Protein AF-A0A9D8SJQ8-F1 (afdb_monomer_lite)

Radius of gyration: 23.7 Å; chains: 1; bounding box: 52×49×76 Å

Foldseek 3Di:
DVVVVVVVVVVVVVVVVVVVLVVVLVVLLVVLLVLLVVLVVDPADDPVSLVSNLVSLCCCCPVVPDALLDPSNLVSCLVPVVSRDPVVVVRVSNVVNSQNNVVVVVVCCVVVPVVPVVLVVLVPDPLLVVLLVQQAQAEEEEEFDDCPCQVVLCSSSNHHYRYDHDDPPDDLVVCVVVLPDPRYAAYEYQPVGYDPVNQVVVQVSCVVSVHHYFYAPDSPNSSVSVSVVVVVVVVVD

Sequence (237 aa):
QYSEIKECEKRINGIIDSWYRKNKVQEIRSDLRKNVQRLRSQSKTDSKLFVEIADAVQSLVNYFGMQPEDDFFCELFEPVLDLIPDDADFYENFYRIRKEIKYREVEKEFESGKLDESEFRYSQDRNIQTVRRLFSGKKLVVIGGIPRQKTIFEKVFDCEILWKETSHSTSLNEFNAALKNPDVCAFLVLIQLSSHMHSQELNIRANEAGKPLFRVHTTNPQAVANEIVKQYAESRV

Structure (mmCIF, N/CA/C/O backbone):
data_AF-A0A9D8SJQ8-F1
#
_entry.id   AF-A0A9D8SJQ8-F1
#
loop_
_atom_site.group_PDB
_atom_site.id
_atom_site.type_symbol
_atom_site.label_atom_id
_atom_site.label_alt_id
_atom_site.label_comp_id
_atom_site.label_asym_id
_atom_site.label_entity_id
_atom_site.label_seq_id
_atom_site.pdbx_PDB_ins_code
_atom_site.Cartn_x
_atom_site.Cartn_y
_atom_site.Cartn_z
_atom_site.occupancy
_atom_site.B_iso_or_equiv
_atom_site.auth_seq_id
_atom_site.auth_comp_id
_atom_site.auth_asym_id
_atom_site.auth_atom_id
_atom_site.pdbx_PDB_model_num
ATOM 1 N N . GLN A 1 1 ? 14.572 28.647 -47.228 1.00 64.88 1 GLN A N 1
ATOM 2 C CA . GLN A 1 1 ? 15.919 28.037 -47.176 1.00 64.88 1 GLN A CA 1
ATOM 3 C C . GLN A 1 1 ? 16.491 27.936 -45.755 1.00 64.88 1 GLN A C 1
ATOM 5 O O . GLN A 1 1 ? 16.454 26.843 -45.216 1.00 64.88 1 GLN A O 1
ATOM 10 N N . TYR A 1 2 ? 16.952 29.001 -45.076 1.00 70.25 2 TYR A N 1
ATOM 11 C CA . TYR A 1 2 ? 17.568 28.853 -43.730 1.00 70.25 2 TYR A CA 1
ATOM 12 C C . TYR A 1 2 ? 16.599 28.354 -42.629 1.00 70.25 2 TYR A C 1
ATOM 14 O O . TYR A 1 2 ? 16.999 27.618 -41.731 1.00 70.25 2 TYR A O 1
ATOM 22 N N . SER A 1 3 ? 15.308 28.701 -42.721 1.00 77.75 3 SER A N 1
ATOM 23 C CA . SER A 1 3 ? 14.266 28.206 -41.801 1.00 77.75 3 SER A CA 1
ATOM 24 C C . SER A 1 3 ? 13.965 26.712 -41.980 1.00 77.75 3 SER A C 1
ATOM 26 O O . SER A 1 3 ? 13.766 26.004 -41.000 1.00 77.75 3 SER A O 1
ATOM 28 N N . GLU A 1 4 ? 13.972 26.222 -43.221 1.00 83.38 4 GLU A N 1
ATOM 29 C CA . GLU A 1 4 ? 13.662 24.820 -43.548 1.00 83.38 4 GLU A CA 1
ATOM 30 C C . GLU A 1 4 ? 14.801 23.880 -43.130 1.00 83.38 4 GLU A C 1
ATOM 32 O O . GLU A 1 4 ? 14.550 22.765 -42.676 1.00 83.38 4 GLU A O 1
ATOM 37 N N . ILE A 1 5 ? 16.053 24.348 -43.212 1.00 83.50 5 ILE A N 1
ATOM 38 C CA . ILE A 1 5 ? 17.232 23.602 -42.744 1.00 83.50 5 ILE A CA 1
ATOM 39 C C . ILE A 1 5 ? 17.172 23.404 -41.223 1.00 83.50 5 ILE A C 1
ATOM 41 O O . ILE A 1 5 ? 17.299 22.274 -40.756 1.00 83.50 5 ILE A O 1
ATOM 45 N N . LYS A 1 6 ? 16.877 24.460 -40.451 1.00 84.62 6 LYS A N 1
ATOM 46 C CA . LYS A 1 6 ? 16.734 24.364 -38.985 1.00 84.62 6 LYS A CA 1
ATOM 47 C C . LYS A 1 6 ? 15.604 23.431 -38.553 1.00 84.62 6 LYS A C 1
ATOM 49 O O . LYS A 1 6 ? 15.718 22.733 -37.545 1.00 84.62 6 LYS A O 1
ATOM 54 N N . GLU A 1 7 ? 14.503 23.412 -39.300 1.00 84.94 7 GLU A N 1
ATOM 55 C CA . GLU A 1 7 ? 13.388 22.507 -39.026 1.00 84.94 7 GLU A CA 1
ATOM 56 C C . GLU A 1 7 ? 13.759 21.043 -39.309 1.00 84.94 7 GLU A C 1
ATOM 58 O O . GLU A 1 7 ? 13.444 20.158 -38.509 1.00 84.94 7 GLU A O 1
ATOM 63 N N . CYS A 1 8 ? 14.502 20.784 -40.390 1.00 82.88 8 CYS A N 1
ATOM 64 C CA . CYS A 1 8 ? 15.036 19.455 -40.690 1.00 82.88 8 CYS A CA 1
ATOM 65 C C . CYS A 1 8 ? 16.042 18.980 -39.630 1.00 82.88 8 CYS A C 1
ATOM 67 O O . CYS A 1 8 ? 15.925 17.851 -39.155 1.00 82.88 8 CYS A O 1
ATOM 69 N N . GLU A 1 9 ? 16.971 19.836 -39.195 1.00 81.19 9 GLU A N 1
ATOM 70 C CA . GLU A 1 9 ? 17.932 19.523 -38.124 1.00 81.19 9 GLU A CA 1
ATOM 71 C C . GLU A 1 9 ? 17.225 19.173 -36.811 1.00 81.19 9 GLU A C 1
ATOM 73 O O . GLU A 1 9 ? 17.544 18.167 -36.176 1.00 81.19 9 GLU A O 1
ATOM 78 N N . LYS A 1 10 ? 16.201 19.946 -36.427 1.00 86.94 10 LYS A N 1
ATOM 79 C CA . LYS A 1 10 ? 15.397 19.665 -35.231 1.00 86.94 10 LYS A CA 1
ATOM 80 C C . LYS A 1 10 ? 14.696 18.305 -35.319 1.00 86.94 10 LYS A C 1
ATOM 82 O O . LYS A 1 10 ? 14.653 17.577 -34.328 1.00 86.94 10 LYS A O 1
ATOM 87 N N . ARG A 1 11 ? 14.162 17.944 -36.493 1.00 84.62 11 ARG A N 1
ATOM 88 C CA . ARG A 1 11 ? 13.512 16.640 -36.718 1.00 84.62 11 ARG A CA 1
ATOM 89 C C . ARG A 1 11 ? 14.512 15.488 -36.659 1.00 84.62 11 ARG A C 1
ATOM 91 O O . ARG A 1 11 ? 14.221 14.487 -36.011 1.00 84.62 11 ARG A O 1
ATOM 98 N N . ILE A 1 12 ? 15.680 15.633 -37.284 1.00 81.31 12 ILE A N 1
ATOM 99 C CA . ILE A 1 12 ? 16.739 14.611 -37.273 1.00 81.31 12 ILE A CA 1
ATOM 100 C C . ILE A 1 12 ? 17.255 14.390 -35.849 1.00 81.31 12 ILE A C 1
ATOM 102 O O . ILE A 1 12 ? 17.299 13.248 -35.397 1.00 81.31 12 ILE A O 1
ATOM 106 N N . ASN A 1 13 ? 17.553 15.463 -35.113 1.00 78.50 13 ASN A N 1
ATOM 1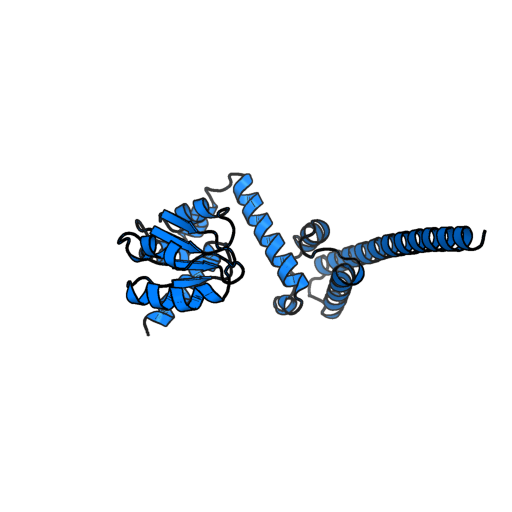07 C CA . ASN A 1 13 ? 18.006 15.362 -33.725 1.00 78.50 13 ASN A CA 1
ATOM 108 C C . ASN A 1 13 ? 16.942 14.715 -32.828 1.00 78.50 13 ASN A C 1
ATOM 110 O O . ASN A 1 13 ? 17.267 13.832 -32.043 1.00 78.50 13 ASN A O 1
ATOM 114 N N . GLY A 1 14 ? 15.659 15.045 -33.017 1.00 82.25 14 GLY A N 1
ATOM 115 C CA . GLY A 1 14 ? 14.568 14.381 -32.297 1.00 82.25 14 GLY A CA 1
ATOM 116 C C . GLY A 1 14 ? 14.470 12.874 -32.577 1.00 82.25 14 GLY A C 1
ATOM 117 O O . GLY A 1 14 ? 14.189 12.095 -31.666 1.00 82.25 14 GLY A O 1
ATOM 118 N N . ILE A 1 15 ? 14.736 12.443 -33.816 1.00 82.31 15 ILE A N 1
ATOM 119 C CA . ILE A 1 15 ? 14.769 11.018 -34.187 1.00 82.31 15 ILE A CA 1
ATOM 120 C C . ILE A 1 15 ? 15.977 10.320 -33.552 1.00 82.31 15 ILE A C 1
ATOM 122 O O . ILE A 1 15 ? 15.817 9.234 -32.993 1.00 82.31 15 ILE A O 1
ATOM 126 N N . ILE A 1 16 ? 17.162 10.937 -33.604 1.00 73.69 16 ILE A N 1
ATOM 127 C CA . ILE A 1 16 ? 18.393 10.393 -33.012 1.00 73.69 16 ILE A CA 1
ATOM 128 C C . ILE A 1 16 ? 18.239 10.257 -31.493 1.00 73.69 16 ILE A C 1
ATOM 130 O O . ILE A 1 16 ? 18.520 9.188 -30.953 1.00 73.69 16 ILE A O 1
ATOM 134 N N . ASP A 1 17 ? 17.715 11.280 -30.818 1.00 78.19 17 ASP A N 1
ATOM 135 C CA . ASP A 1 17 ? 17.475 11.260 -29.373 1.00 78.19 17 ASP A CA 1
ATOM 136 C C . ASP A 1 17 ? 16.446 10.194 -28.984 1.00 78.19 17 ASP A C 1
ATOM 138 O O . ASP A 1 17 ? 16.638 9.457 -28.014 1.00 78.19 17 ASP A O 1
ATOM 142 N N . SER A 1 18 ? 15.361 10.069 -29.755 1.00 81.50 18 SER A N 1
ATOM 143 C CA . SER A 1 18 ? 14.345 9.034 -29.541 1.00 81.50 18 SER A CA 1
ATOM 144 C C . SER A 1 18 ? 14.928 7.627 -29.708 1.00 81.50 18 SER A C 1
ATOM 146 O O . SER A 1 18 ? 14.703 6.752 -28.866 1.00 81.50 18 SER A O 1
ATOM 148 N N . TRP A 1 19 ? 15.725 7.414 -30.757 1.00 81.75 19 TRP A N 1
ATOM 149 C CA . TRP A 1 19 ? 16.390 6.142 -31.028 1.00 81.75 19 TRP A CA 1
ATOM 150 C C . TRP A 1 19 ? 17.418 5.792 -29.947 1.00 81.75 19 TRP A C 1
ATOM 152 O O . TRP A 1 19 ? 17.401 4.675 -29.423 1.00 81.75 19 TRP A O 1
ATOM 162 N N . TYR A 1 20 ? 18.257 6.753 -29.551 1.00 79.38 20 TYR A N 1
ATOM 163 C CA . TYR A 1 20 ? 19.258 6.577 -28.500 1.00 79.38 20 TYR A CA 1
ATOM 164 C C . TYR A 1 20 ? 18.600 6.231 -27.163 1.00 79.38 20 TYR A C 1
ATOM 166 O O . TYR A 1 20 ? 18.978 5.246 -26.524 1.00 79.38 20 TYR A O 1
ATOM 174 N N . ARG A 1 21 ? 17.551 6.971 -26.776 1.00 83.06 21 ARG A N 1
ATOM 175 C CA . ARG A 1 21 ? 16.765 6.670 -25.571 1.00 83.06 21 ARG A CA 1
ATOM 176 C C . ARG A 1 21 ? 16.178 5.266 -25.628 1.00 83.06 21 ARG A C 1
ATOM 178 O O . ARG A 1 21 ? 16.323 4.517 -24.667 1.00 83.06 21 ARG A O 1
ATOM 185 N N . LYS A 1 22 ? 15.565 4.878 -26.750 1.00 84.50 22 LYS A N 1
ATOM 186 C CA . LYS A 1 22 ? 14.957 3.550 -26.900 1.00 84.50 22 LYS A CA 1
ATOM 187 C C . LYS A 1 22 ? 15.988 2.431 -26.745 1.00 84.50 22 LYS A C 1
ATOM 189 O O . LYS A 1 22 ? 15.723 1.474 -26.021 1.00 84.50 22 LYS A O 1
ATOM 194 N N . ASN A 1 23 ? 17.154 2.554 -27.374 1.00 89.81 23 ASN A N 1
ATOM 195 C CA . ASN A 1 23 ? 18.209 1.547 -27.255 1.00 89.81 23 ASN A CA 1
ATOM 196 C C . ASN A 1 23 ? 18.778 1.480 -25.842 1.00 89.81 23 ASN A C 1
ATOM 198 O O . ASN A 1 23 ? 18.935 0.383 -25.308 1.00 89.81 23 ASN A O 1
ATOM 202 N N . LYS A 1 24 ? 19.009 2.634 -25.207 1.00 91.38 24 LYS A N 1
ATOM 203 C CA . LYS A 1 24 ? 19.540 2.669 -23.845 1.00 91.38 24 LYS A CA 1
ATOM 204 C C . LYS A 1 24 ? 18.562 2.079 -22.829 1.00 91.38 24 LYS A C 1
ATOM 206 O O . LYS A 1 24 ? 18.981 1.332 -21.952 1.00 91.38 24 LYS A O 1
ATOM 211 N N . VAL A 1 25 ? 17.259 2.324 -22.990 1.00 92.19 25 VAL A N 1
ATOM 212 C CA . VAL A 1 25 ? 16.215 1.660 -22.189 1.00 92.19 25 VAL A CA 1
ATOM 213 C C . VAL A 1 25 ? 16.289 0.143 -22.344 1.00 92.19 25 VAL A C 1
ATOM 215 O O . VAL A 1 25 ? 16.233 -0.571 -21.347 1.00 92.19 25 VAL A O 1
ATOM 218 N N . GLN A 1 26 ? 16.420 -0.373 -23.570 1.00 93.31 26 GLN A N 1
ATOM 219 C CA . GLN A 1 26 ? 16.489 -1.823 -23.791 1.00 93.31 26 GLN A CA 1
ATOM 220 C C . GLN A 1 26 ? 17.752 -2.450 -23.193 1.00 93.31 26 GLN A C 1
ATOM 222 O O . GLN A 1 26 ? 17.666 -3.522 -22.596 1.00 93.31 26 GLN A O 1
ATOM 227 N N . GLU A 1 27 ? 18.894 -1.770 -23.305 1.00 94.81 27 GLU A N 1
ATOM 228 C CA . GLU A 1 27 ? 20.157 -2.173 -22.681 1.00 94.81 27 GLU A CA 1
ATOM 229 C C . GLU A 1 27 ? 20.002 -2.288 -21.157 1.00 94.81 27 GLU A C 1
ATOM 231 O O . GLU A 1 27 ? 20.200 -3.368 -20.598 1.00 94.81 27 GLU A O 1
ATOM 236 N N . ILE A 1 28 ? 19.521 -1.224 -20.500 1.00 94.94 28 ILE A N 1
ATOM 237 C CA . ILE A 1 28 ? 19.339 -1.206 -19.041 1.00 94.94 28 ILE A CA 1
ATOM 238 C C . ILE A 1 28 ? 18.316 -2.264 -18.602 1.00 94.94 28 ILE A C 1
ATOM 240 O O . ILE A 1 28 ? 18.544 -2.965 -17.620 1.00 94.94 28 ILE A O 1
ATOM 244 N N . ARG A 1 29 ? 17.211 -2.453 -19.340 1.00 96.38 29 ARG A N 1
ATOM 245 C CA . ARG A 1 29 ? 16.230 -3.516 -19.041 1.00 96.38 29 ARG A CA 1
ATOM 246 C C . ARG A 1 29 ? 16.835 -4.912 -19.178 1.00 96.38 29 ARG A C 1
ATOM 248 O O . ARG A 1 29 ? 16.506 -5.793 -18.387 1.00 96.38 29 ARG A O 1
ATOM 255 N N . SER A 1 30 ? 17.681 -5.140 -20.182 1.00 96.50 30 SER A N 1
ATOM 256 C CA . SER A 1 30 ? 18.398 -6.407 -20.359 1.00 96.50 30 SER A CA 1
ATOM 257 C C . SER A 1 30 ? 19.327 -6.681 -19.176 1.00 96.50 30 SER A C 1
ATOM 259 O O . SER A 1 30 ? 19.306 -7.779 -18.620 1.00 96.50 30 SER A O 1
ATOM 261 N N . ASP A 1 31 ? 20.107 -5.688 -18.761 1.00 94.94 31 ASP A N 1
ATOM 262 C CA . ASP A 1 31 ? 21.060 -5.855 -17.665 1.00 94.94 31 ASP A CA 1
ATOM 263 C C . ASP A 1 31 ? 20.364 -6.002 -16.312 1.00 94.94 31 ASP A C 1
ATOM 265 O O . ASP A 1 31 ? 20.728 -6.882 -15.528 1.00 94.94 31 ASP A O 1
ATOM 269 N N . LEU A 1 32 ? 19.276 -5.260 -16.086 1.00 96.56 32 LEU A N 1
ATOM 270 C CA . LEU A 1 32 ? 18.425 -5.433 -14.912 1.00 96.56 32 LEU A CA 1
ATOM 271 C C . LEU A 1 32 ? 17.872 -6.865 -14.827 1.00 96.56 32 LEU A C 1
ATOM 273 O O . LEU A 1 32 ? 17.960 -7.489 -13.771 1.00 96.56 32 LEU A O 1
ATOM 277 N N . ARG A 1 33 ? 17.384 -7.435 -15.942 1.00 97.31 33 ARG A N 1
ATOM 278 C CA . ARG A 1 33 ? 16.926 -8.838 -15.981 1.00 97.31 33 ARG A CA 1
ATOM 279 C C . ARG A 1 33 ? 18.032 -9.818 -15.605 1.00 97.31 33 ARG A C 1
ATOM 281 O O . ARG A 1 33 ? 17.797 -10.719 -14.802 1.00 97.31 33 ARG A O 1
ATOM 288 N N . LYS A 1 34 ? 19.236 -9.642 -16.158 1.00 96.06 34 LYS A N 1
ATOM 289 C CA . LYS A 1 34 ? 20.391 -10.496 -15.835 1.00 96.06 34 LYS A CA 1
ATOM 290 C C . LYS A 1 34 ? 20.740 -10.413 -14.352 1.00 96.06 34 LYS A C 1
ATOM 292 O O . LYS A 1 34 ? 20.981 -11.444 -13.730 1.00 96.06 34 LYS A O 1
ATOM 297 N N . ASN A 1 35 ? 20.746 -9.214 -13.777 1.00 94.12 35 ASN A N 1
ATOM 298 C CA . ASN A 1 35 ? 21.085 -9.020 -12.370 1.00 94.12 35 ASN A CA 1
ATOM 299 C C . ASN A 1 35 ? 20.023 -9.599 -11.428 1.00 94.12 35 ASN A C 1
ATOM 301 O O . ASN A 1 35 ? 20.379 -10.280 -10.468 1.00 94.12 35 ASN A O 1
ATOM 305 N N . VAL A 1 36 ? 18.736 -9.452 -11.747 1.00 94.25 36 VAL A N 1
ATOM 306 C CA . VAL A 1 36 ? 17.647 -10.108 -11.002 1.00 94.25 36 VAL A CA 1
ATOM 307 C C . VAL A 1 36 ? 17.728 -11.638 -11.111 1.00 94.25 36 VAL A C 1
ATOM 309 O O . VAL A 1 36 ? 17.567 -12.349 -10.119 1.00 94.25 36 VAL A O 1
ATOM 312 N N . GLN A 1 37 ? 18.065 -12.177 -12.285 1.00 94.12 37 GLN A N 1
ATOM 313 C CA . GLN A 1 37 ? 18.281 -13.617 -12.451 1.00 94.12 37 GLN A CA 1
ATOM 314 C C . GLN A 1 37 ? 19.491 -14.124 -11.645 1.00 94.12 37 GLN A C 1
ATOM 316 O O . GLN A 1 37 ? 19.441 -15.215 -11.067 1.00 94.12 37 GLN A O 1
ATOM 321 N N . ARG A 1 38 ? 20.572 -13.334 -11.578 1.00 92.50 38 ARG A N 1
ATOM 322 C CA . ARG A 1 38 ? 21.736 -13.622 -10.726 1.00 92.50 38 ARG A CA 1
ATOM 323 C C . ARG A 1 38 ?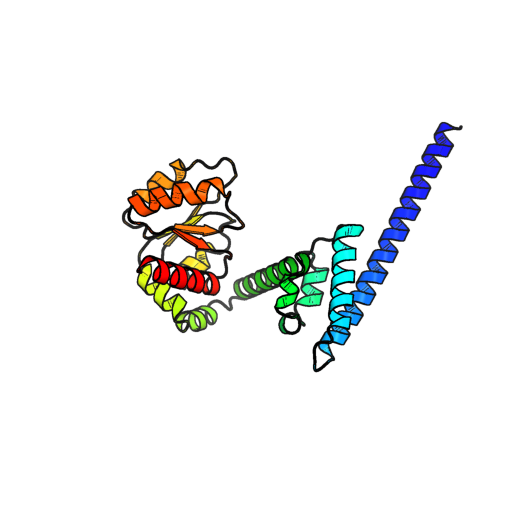 21.344 -13.629 -9.252 1.00 92.50 38 ARG A C 1
ATOM 325 O O . ARG A 1 38 ? 21.727 -14.568 -8.562 1.00 92.50 38 ARG A O 1
ATOM 332 N N . LEU A 1 39 ? 20.537 -12.662 -8.810 1.00 89.88 39 LEU A N 1
ATOM 333 C CA . LEU A 1 39 ? 20.032 -12.589 -7.436 1.00 89.88 39 LEU A CA 1
ATOM 334 C C . LEU A 1 39 ? 19.269 -13.867 -7.069 1.00 89.88 39 LEU A C 1
ATOM 336 O O . LEU A 1 39 ? 19.538 -14.469 -6.037 1.00 89.88 39 LEU A O 1
ATOM 340 N N . ARG A 1 40 ? 18.400 -14.345 -7.967 1.00 89.25 40 ARG A N 1
ATOM 341 C CA . ARG A 1 40 ? 17.644 -15.593 -7.783 1.00 89.25 40 ARG A CA 1
ATOM 342 C C . ARG A 1 40 ? 18.523 -16.844 -7.673 1.00 89.25 40 ARG A C 1
ATOM 344 O O . ARG A 1 40 ? 18.122 -17.823 -7.054 1.00 89.25 40 ARG A O 1
ATOM 351 N N . SER A 1 41 ? 19.690 -16.838 -8.315 1.00 87.62 41 SER A N 1
ATOM 352 C CA . SER A 1 41 ? 20.579 -18.006 -8.399 1.00 87.62 41 SER A CA 1
ATOM 353 C C . SER A 1 41 ? 21.599 -18.075 -7.256 1.00 87.62 41 SER A C 1
ATOM 355 O O . SER A 1 41 ? 22.325 -19.062 -7.147 1.00 87.62 41 SER A O 1
ATOM 357 N N . GLN A 1 42 ? 21.697 -17.036 -6.423 1.00 83.00 42 GLN A N 1
ATOM 358 C CA . GLN A 1 42 ? 22.648 -16.967 -5.315 1.00 83.00 42 GLN A CA 1
ATOM 359 C C . GLN A 1 42 ? 21.988 -17.373 -3.993 1.00 83.00 42 GLN A C 1
ATOM 361 O O . GLN A 1 42 ? 20.860 -16.997 -3.700 1.00 83.00 42 GLN A O 1
ATOM 366 N N . SER A 1 43 ? 22.718 -18.117 -3.156 1.00 66.38 43 SER A N 1
ATOM 367 C CA . SER A 1 43 ? 22.250 -18.534 -1.825 1.00 66.38 43 SER A CA 1
ATOM 368 C C . SER A 1 43 ? 22.355 -17.435 -0.762 1.00 66.38 43 SER A C 1
ATOM 370 O O . SER A 1 43 ? 21.871 -17.614 0.353 1.00 66.38 43 SER A O 1
ATOM 372 N N . LYS A 1 44 ? 23.032 -16.324 -1.070 1.00 75.75 44 LYS A N 1
ATOM 373 C CA . LYS A 1 44 ? 23.222 -15.182 -0.173 1.00 75.75 44 LYS A CA 1
ATOM 374 C C . LYS A 1 44 ? 23.154 -13.892 -0.979 1.00 75.75 44 LYS A C 1
ATOM 376 O O . LYS A 1 44 ? 23.798 -13.799 -2.021 1.00 75.75 44 LYS A O 1
ATOM 381 N N . THR A 1 45 ? 22.416 -12.910 -0.473 1.00 70.25 45 THR A N 1
ATOM 382 C CA . THR A 1 45 ? 22.284 -11.593 -1.100 1.00 70.25 45 THR A CA 1
ATOM 383 C C . THR A 1 45 ? 23.631 -10.873 -1.118 1.00 70.25 45 THR A C 1
ATOM 385 O O . THR A 1 45 ? 24.200 -10.562 -0.070 1.00 70.25 45 THR A O 1
ATOM 388 N N . ASP A 1 46 ? 24.151 -10.628 -2.318 1.00 81.94 46 ASP A N 1
ATOM 389 C CA . ASP A 1 46 ? 25.329 -9.797 -2.550 1.00 81.94 46 ASP A CA 1
ATOM 390 C C . ASP A 1 46 ? 24.912 -8.318 -2.552 1.00 81.94 46 ASP A C 1
ATOM 392 O O . ASP A 1 46 ? 24.193 -7.862 -3.444 1.00 81.94 46 ASP A O 1
ATOM 396 N N . SER A 1 47 ? 25.369 -7.555 -1.554 1.00 82.69 47 SER A N 1
ATOM 397 C CA . SER A 1 47 ? 25.069 -6.123 -1.431 1.00 82.69 47 SER A CA 1
ATOM 398 C C . SER A 1 47 ? 25.469 -5.331 -2.678 1.00 82.69 47 SER A C 1
ATOM 400 O O . SER A 1 47 ? 24.775 -4.384 -3.042 1.00 82.69 47 SER A O 1
ATOM 402 N N . LYS A 1 48 ? 26.547 -5.722 -3.372 1.00 88.31 48 LYS A N 1
ATOM 403 C CA . LYS A 1 48 ? 26.976 -5.039 -4.599 1.00 88.31 48 LYS A CA 1
ATOM 404 C C . LYS A 1 48 ? 25.986 -5.274 -5.735 1.00 88.31 48 LYS A C 1
ATOM 406 O O . LYS A 1 48 ? 25.624 -4.333 -6.435 1.00 88.31 48 LYS A O 1
ATOM 411 N N . LEU A 1 49 ? 25.525 -6.514 -5.893 1.00 89.75 49 LEU A N 1
ATOM 412 C CA . LEU A 1 49 ? 24.521 -6.857 -6.896 1.00 89.75 49 LEU A CA 1
ATOM 413 C C . LEU A 1 49 ? 23.225 -6.075 -6.662 1.00 89.75 49 LEU A C 1
ATOM 415 O O . LEU A 1 49 ? 22.614 -5.605 -7.617 1.00 89.75 49 LEU A O 1
ATOM 419 N N . PHE A 1 50 ? 22.822 -5.904 -5.401 1.00 88.38 50 PHE A N 1
ATOM 420 C CA . PHE A 1 50 ? 21.621 -5.142 -5.082 1.00 88.38 50 PHE A CA 1
ATOM 421 C C . PHE A 1 50 ? 21.744 -3.658 -5.461 1.00 88.38 50 PHE A C 1
ATOM 423 O O . PHE A 1 50 ? 20.822 -3.109 -6.060 1.00 88.38 50 PHE A O 1
ATOM 430 N N . VAL A 1 51 ? 22.898 -3.032 -5.203 1.00 89.19 51 VAL A N 1
ATOM 431 C CA . VAL A 1 51 ? 23.175 -1.652 -5.644 1.00 89.19 51 VAL A CA 1
ATOM 432 C C . VAL A 1 51 ? 23.074 -1.529 -7.169 1.00 89.19 51 VAL A C 1
ATOM 434 O O . VAL A 1 51 ? 22.419 -0.617 -7.662 1.00 89.19 51 VAL A O 1
ATOM 437 N N . GLU A 1 52 ? 23.621 -2.487 -7.925 1.00 92.44 52 GLU A N 1
ATOM 438 C CA . GLU A 1 52 ? 23.522 -2.495 -9.396 1.00 92.44 52 GLU A CA 1
ATOM 439 C C . GLU A 1 52 ? 22.064 -2.586 -9.887 1.00 92.44 52 GLU A C 1
ATOM 441 O O . GLU A 1 52 ? 21.689 -1.945 -10.872 1.00 92.44 52 GLU A O 1
ATOM 446 N N . ILE A 1 53 ? 21.227 -3.378 -9.209 1.00 94.19 53 ILE A N 1
ATOM 447 C CA . ILE A 1 53 ? 19.789 -3.466 -9.504 1.00 94.19 53 ILE A CA 1
ATOM 448 C C . ILE A 1 53 ? 19.115 -2.123 -9.188 1.00 94.19 53 ILE A C 1
ATOM 450 O O . ILE A 1 53 ? 18.328 -1.632 -10.002 1.00 94.19 53 ILE A O 1
ATOM 454 N N . ALA A 1 54 ? 19.433 -1.512 -8.047 1.00 91.62 54 ALA A N 1
ATOM 455 C CA . ALA A 1 54 ? 18.829 -0.254 -7.631 1.00 91.62 54 ALA A CA 1
ATOM 456 C C . ALA A 1 54 ? 19.166 0.915 -8.556 1.00 91.62 54 ALA A C 1
ATOM 458 O O . ALA A 1 54 ? 18.262 1.641 -8.978 1.00 91.62 54 ALA A O 1
ATOM 459 N N . ASP A 1 55 ? 20.427 1.036 -8.961 1.00 92.56 55 ASP A N 1
ATOM 460 C CA . ASP A 1 55 ? 20.873 2.060 -9.905 1.00 92.56 55 ASP A CA 1
ATOM 461 C C . ASP A 1 55 ? 20.190 1.909 -11.272 1.00 92.56 55 ASP A C 1
ATOM 463 O O . ASP A 1 55 ? 19.796 2.899 -11.902 1.00 92.56 55 ASP A O 1
ATOM 467 N N . ALA A 1 56 ? 19.988 0.669 -11.730 1.00 95.06 56 ALA A N 1
ATOM 468 C CA . ALA A 1 56 ? 19.286 0.391 -12.977 1.00 95.06 56 ALA A CA 1
ATOM 469 C C . ALA A 1 56 ? 17.794 0.766 -12.900 1.00 95.06 56 ALA A C 1
ATOM 471 O O . ALA A 1 56 ? 17.281 1.406 -13.822 1.00 95.06 56 ALA A O 1
ATOM 472 N N . VAL A 1 57 ? 17.106 0.434 -11.799 1.00 94.94 57 VAL A N 1
ATOM 473 C CA . VAL A 1 57 ? 15.711 0.852 -11.562 1.00 94.94 57 VAL A CA 1
ATOM 474 C C . VAL A 1 57 ? 15.611 2.377 -11.526 1.00 94.94 57 VAL A C 1
ATOM 476 O O . VAL A 1 57 ? 14.805 2.956 -12.258 1.00 94.94 57 VAL A O 1
ATOM 479 N N . GLN A 1 58 ? 16.470 3.041 -10.748 1.00 92.75 58 GLN A N 1
ATOM 480 C CA . GLN A 1 58 ? 16.480 4.500 -10.646 1.00 92.75 58 GLN A CA 1
ATOM 481 C C . GLN A 1 58 ? 16.720 5.157 -12.005 1.00 92.75 58 GLN A C 1
ATOM 483 O O . GLN A 1 58 ? 16.081 6.160 -12.328 1.00 92.75 58 GLN A O 1
ATOM 488 N N . SER A 1 59 ? 17.603 4.576 -12.820 1.00 91.69 59 SER A N 1
ATOM 489 C CA . SER A 1 59 ? 17.904 5.096 -14.148 1.00 91.69 59 SER A CA 1
ATOM 490 C C . SER A 1 59 ? 16.687 5.046 -15.069 1.00 91.69 59 SER A C 1
ATOM 492 O O . SER A 1 59 ? 16.371 6.037 -15.728 1.00 91.69 59 SER A O 1
ATOM 494 N N . LEU A 1 60 ? 15.981 3.911 -15.091 1.00 93.50 60 LEU A N 1
ATOM 495 C CA . LEU A 1 60 ? 14.765 3.724 -15.886 1.00 93.50 60 LEU A CA 1
ATOM 496 C C . LEU A 1 60 ? 13.648 4.691 -15.476 1.00 93.50 60 LEU A C 1
ATOM 498 O O . LEU A 1 60 ? 12.990 5.265 -16.346 1.00 93.50 60 LEU A O 1
ATOM 502 N N . VAL A 1 61 ? 13.472 4.919 -14.175 1.00 90.75 61 VAL A N 1
ATOM 503 C CA . VAL A 1 61 ? 12.443 5.832 -13.660 1.00 90.75 61 VAL A CA 1
ATOM 504 C C . VAL A 1 61 ? 12.813 7.292 -13.933 1.00 90.75 61 VAL A C 1
ATOM 506 O O . VAL A 1 61 ? 12.079 8.003 -14.617 1.00 90.75 61 VAL A O 1
ATOM 509 N N . ASN A 1 62 ? 13.983 7.742 -13.473 1.00 86.06 62 ASN A N 1
ATOM 510 C CA . ASN A 1 62 ? 14.336 9.165 -13.495 1.00 86.06 62 ASN A CA 1
ATOM 511 C C . ASN A 1 62 ? 14.673 9.689 -14.889 1.00 86.06 62 ASN A C 1
ATOM 513 O O . ASN A 1 62 ? 14.316 10.818 -15.223 1.00 86.06 62 ASN A O 1
ATOM 517 N N . TYR A 1 63 ? 15.404 8.910 -15.689 1.00 84.50 63 TYR A N 1
ATOM 518 C CA . TYR A 1 63 ? 15.924 9.394 -16.971 1.00 84.50 63 TYR A CA 1
ATOM 519 C C . TYR A 1 63 ? 15.067 8.967 -18.158 1.00 84.50 63 TYR A C 1
ATOM 521 O O . TYR A 1 63 ? 15.087 9.632 -19.196 1.00 84.50 63 TYR A O 1
ATOM 529 N N . PHE A 1 64 ? 14.304 7.881 -18.013 1.00 86.12 64 PHE A N 1
ATOM 530 C CA . PHE A 1 64 ? 13.498 7.325 -19.099 1.00 86.12 64 PHE A CA 1
ATOM 531 C C . PHE A 1 64 ? 11.989 7.352 -18.832 1.00 86.12 64 PHE A C 1
ATOM 533 O O . PHE A 1 64 ? 11.224 6.989 -19.724 1.00 86.12 64 PHE A O 1
ATOM 540 N N . GLY A 1 65 ? 11.558 7.856 -17.669 1.00 86.00 65 GLY A N 1
ATOM 541 C CA . GLY A 1 65 ? 10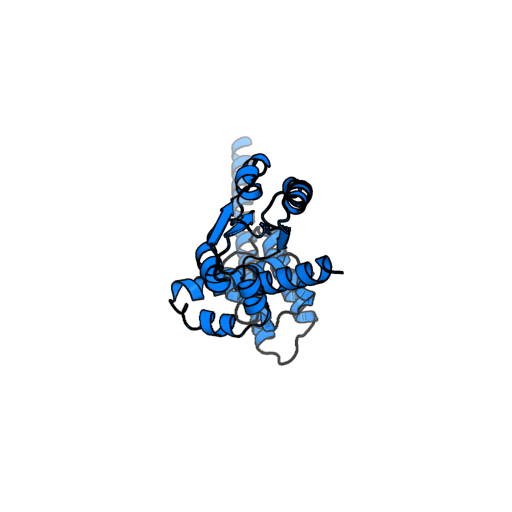.155 8.146 -17.367 1.00 86.00 65 GLY A CA 1
ATOM 542 C C . GLY A 1 65 ? 9.285 6.914 -17.125 1.00 86.00 65 GLY A C 1
ATOM 543 O O . GLY A 1 65 ? 8.060 7.036 -17.141 1.00 86.00 65 GLY A O 1
ATOM 544 N N . MET A 1 66 ? 9.895 5.742 -16.922 1.00 90.88 66 MET A N 1
ATOM 545 C CA . MET A 1 66 ? 9.154 4.546 -16.521 1.00 90.88 66 MET A CA 1
ATOM 546 C C . MET A 1 66 ? 8.523 4.757 -15.146 1.00 90.88 66 MET A C 1
ATOM 548 O O . MET A 1 66 ? 9.084 5.461 -14.302 1.00 90.88 66 MET A O 1
ATOM 552 N N . GLN A 1 67 ? 7.368 4.144 -14.914 1.00 87.50 67 GLN A N 1
ATOM 553 C CA . GLN A 1 67 ? 6.743 4.155 -13.597 1.00 87.50 67 GLN A CA 1
ATOM 554 C C . GLN A 1 67 ? 7.144 2.890 -12.833 1.00 87.50 67 GLN A C 1
ATOM 556 O O . GLN A 1 67 ? 7.175 1.815 -13.427 1.00 87.50 67 GLN A O 1
ATOM 561 N N . PRO A 1 68 ? 7.446 2.976 -11.527 1.00 87.31 68 PRO A N 1
ATOM 562 C CA . PRO A 1 68 ? 7.669 1.800 -10.682 1.00 87.31 68 PRO A CA 1
ATOM 563 C C . PRO A 1 68 ? 6.539 0.757 -10.760 1.00 87.31 68 PRO A C 1
ATOM 565 O O . PRO A 1 68 ? 6.791 -0.434 -10.628 1.00 87.31 68 PRO A O 1
ATOM 568 N N . GLU A 1 69 ? 5.306 1.193 -11.012 1.00 87.56 69 GLU A N 1
ATOM 569 C CA . GLU A 1 69 ? 4.115 0.346 -11.138 1.00 87.56 69 GLU A CA 1
ATOM 570 C C . GLU A 1 69 ? 3.970 -0.325 -12.517 1.00 87.56 69 GLU A C 1
ATOM 572 O O . GLU A 1 69 ? 3.056 -1.128 -12.713 1.00 87.56 69 GLU A O 1
ATOM 577 N N . ASP A 1 70 ? 4.851 -0.017 -13.477 1.00 88.25 70 ASP A N 1
ATOM 578 C CA . ASP A 1 70 ? 4.823 -0.626 -14.808 1.00 88.25 70 ASP A CA 1
ATOM 579 C C . ASP A 1 70 ? 4.944 -2.159 -14.710 1.00 88.25 70 ASP A C 1
ATOM 581 O O . ASP A 1 70 ? 5.757 -2.695 -13.946 1.00 88.25 70 ASP A O 1
ATOM 585 N N . ASP A 1 71 ? 4.206 -2.873 -15.571 1.00 91.00 71 ASP A N 1
ATOM 586 C CA . ASP A 1 71 ? 4.178 -4.347 -15.619 1.00 91.00 71 ASP A CA 1
ATOM 587 C C . ASP A 1 71 ? 5.574 -4.960 -15.677 1.00 91.00 71 ASP A C 1
ATOM 589 O O . ASP A 1 71 ? 5.851 -5.964 -15.030 1.00 91.00 71 ASP A O 1
ATOM 593 N N . PHE A 1 72 ? 6.489 -4.305 -16.393 1.00 95.12 72 PHE A N 1
ATOM 594 C CA . PHE A 1 72 ? 7.870 -4.748 -16.500 1.00 95.12 72 PHE A CA 1
ATOM 595 C C . PHE A 1 72 ? 8.556 -4.943 -15.145 1.00 95.12 72 PHE A C 1
ATOM 597 O O . PHE A 1 72 ? 9.279 -5.925 -14.984 1.00 95.12 72 PHE A O 1
ATOM 604 N N . PHE A 1 73 ? 8.391 -4.005 -14.209 1.00 95.50 73 PHE A N 1
ATOM 605 C CA . PHE A 1 73 ? 9.015 -4.127 -12.895 1.00 95.50 73 PHE A CA 1
ATOM 606 C C . PHE A 1 73 ? 8.293 -5.174 -12.057 1.00 95.50 73 PHE A C 1
ATOM 608 O O . PHE A 1 73 ? 8.955 -6.012 -11.448 1.00 95.50 73 PHE A O 1
ATOM 615 N N . CYS A 1 74 ? 6.960 -5.167 -12.077 1.00 92.50 74 CYS A N 1
ATOM 616 C CA . CYS A 1 74 ? 6.154 -6.115 -11.315 1.00 92.50 74 CYS A CA 1
ATOM 617 C C . CYS A 1 74 ? 6.465 -7.562 -11.718 1.00 92.50 74 CYS A C 1
ATOM 619 O O . CYS A 1 74 ? 6.848 -8.356 -10.866 1.00 92.50 74 CYS A O 1
ATOM 621 N N . GLU A 1 75 ? 6.416 -7.882 -13.013 1.00 94.94 75 GLU A N 1
ATOM 622 C CA . GLU A 1 75 ? 6.736 -9.215 -13.545 1.00 94.94 75 GLU A CA 1
ATOM 623 C C . GLU A 1 75 ? 8.176 -9.642 -13.239 1.00 94.94 75 GLU A C 1
ATOM 625 O O . GLU A 1 75 ? 8.457 -10.822 -13.017 1.00 94.94 75 GLU A O 1
ATOM 630 N N . LEU A 1 76 ? 9.112 -8.687 -13.253 1.00 96.25 76 LEU A N 1
ATOM 631 C CA . LEU A 1 76 ? 10.520 -8.979 -13.026 1.00 96.25 76 LEU A CA 1
ATOM 632 C C . LEU A 1 76 ? 10.824 -9.266 -11.552 1.00 96.25 76 LEU A C 1
ATOM 634 O O . LEU A 1 76 ? 11.618 -10.163 -11.262 1.00 96.25 76 LEU A O 1
ATOM 638 N N . PHE A 1 77 ? 10.225 -8.504 -10.636 1.00 94.56 77 PHE A N 1
ATOM 639 C CA . PHE A 1 77 ? 10.535 -8.568 -9.209 1.00 94.56 77 PHE A CA 1
ATOM 640 C C . PHE A 1 77 ? 9.605 -9.480 -8.400 1.00 94.56 77 PHE A C 1
ATOM 642 O O . PHE A 1 77 ? 10.050 -9.976 -7.368 1.00 94.56 77 PHE A O 1
ATOM 649 N N . GLU A 1 78 ? 8.385 -9.772 -8.868 1.00 92.56 78 GLU A N 1
ATOM 650 C CA . GLU A 1 78 ? 7.454 -10.726 -8.234 1.00 92.56 78 GLU A CA 1
ATOM 651 C C . GLU A 1 78 ? 8.142 -12.046 -7.814 1.00 92.56 78 GLU A C 1
ATOM 653 O O . GLU A 1 78 ? 8.075 -12.395 -6.637 1.00 92.56 78 GLU A O 1
ATOM 658 N N . PRO A 1 79 ? 8.915 -12.751 -8.670 1.00 91.75 79 PRO A N 1
ATOM 659 C CA . PRO A 1 79 ? 9.522 -14.034 -8.294 1.00 91.75 79 PRO A CA 1
ATOM 660 C C . PRO A 1 79 ? 10.718 -13.941 -7.331 1.00 91.75 79 PRO A C 1
ATOM 662 O O . PRO A 1 79 ? 11.256 -14.979 -6.940 1.00 91.75 79 PRO A O 1
ATOM 665 N N . VAL A 1 80 ? 11.201 -12.739 -7.012 1.00 90.12 80 VAL A N 1
ATOM 666 C CA . VAL A 1 80 ? 12.377 -12.521 -6.150 1.00 90.12 80 VAL A CA 1
ATOM 667 C C . VAL A 1 80 ? 12.082 -11.573 -4.990 1.00 90.12 80 VAL A C 1
ATOM 669 O O . VAL A 1 80 ? 13.018 -11.111 -4.341 1.00 90.12 80 VAL A O 1
ATOM 672 N N . LEU A 1 81 ? 10.808 -11.270 -4.726 1.00 86.56 81 LEU A N 1
ATOM 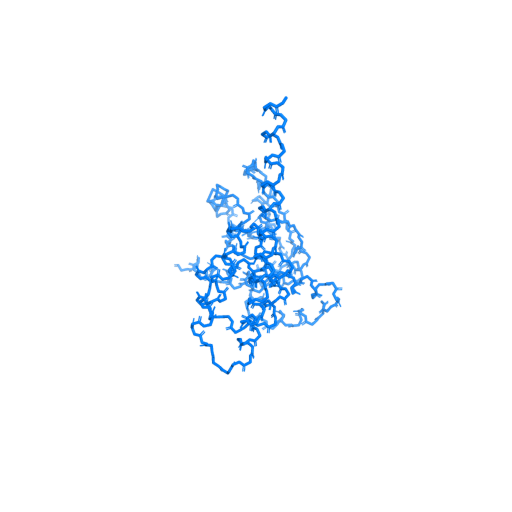673 C CA . LEU A 1 81 ? 10.403 -10.248 -3.762 1.00 86.56 81 LEU A CA 1
ATOM 674 C C . LEU A 1 81 ? 10.979 -10.502 -2.360 1.00 86.56 81 LEU A C 1
ATOM 676 O O . LEU A 1 81 ? 11.470 -9.568 -1.729 1.00 86.56 81 LEU A O 1
ATOM 680 N N . ASP A 1 82 ? 11.001 -11.768 -1.934 1.00 82.88 82 ASP A N 1
ATOM 681 C CA . ASP A 1 82 ? 11.528 -12.215 -0.634 1.00 82.88 82 ASP A CA 1
ATOM 682 C C . ASP A 1 82 ? 13.064 -12.172 -0.537 1.00 82.88 82 ASP A C 1
ATOM 684 O O . ASP A 1 82 ? 13.631 -12.286 0.548 1.00 82.88 82 ASP A O 1
ATOM 688 N N . LEU A 1 83 ? 13.760 -12.037 -1.670 1.00 84.12 83 LEU A N 1
ATOM 689 C CA . LEU A 1 83 ? 15.223 -11.917 -1.726 1.00 84.12 83 LEU A CA 1
ATOM 690 C C . LEU A 1 83 ? 15.685 -10.457 -1.679 1.00 84.12 83 LEU A C 1
ATOM 692 O O . LEU A 1 83 ? 16.878 -10.191 -1.503 1.00 84.12 83 LEU A O 1
ATOM 696 N N . ILE A 1 84 ? 14.756 -9.517 -1.878 1.00 80.88 84 ILE A N 1
ATOM 697 C CA . ILE A 1 84 ? 15.019 -8.086 -1.788 1.00 80.88 84 ILE A CA 1
ATOM 698 C C . ILE A 1 84 ? 15.162 -7.736 -0.302 1.00 80.88 84 ILE A C 1
ATOM 700 O O . ILE A 1 84 ? 14.213 -7.966 0.449 1.00 80.88 84 ILE A O 1
ATOM 704 N N . PRO A 1 85 ? 16.301 -7.164 0.128 1.00 79.50 85 PRO A N 1
ATOM 705 C CA . PRO A 1 85 ? 16.510 -6.774 1.518 1.00 79.50 85 PRO A CA 1
ATOM 706 C C . PRO A 1 85 ? 15.370 -5.907 2.070 1.00 79.50 85 PRO A C 1
ATOM 708 O O . PRO A 1 85 ? 14.788 -5.105 1.343 1.00 79.50 85 PRO A O 1
ATOM 711 N N . ASP A 1 86 ? 15.030 -6.035 3.350 1.00 69.81 86 ASP A N 1
ATOM 712 C CA . ASP A 1 86 ? 13.979 -5.200 3.956 1.00 69.81 86 ASP A CA 1
ATOM 713 C C . ASP A 1 86 ? 14.380 -3.719 4.011 1.00 69.81 86 ASP A C 1
ATOM 715 O O . ASP A 1 86 ? 13.543 -2.834 3.851 1.00 69.81 86 ASP A O 1
ATOM 719 N N . ASP A 1 87 ? 15.677 -3.443 4.146 1.00 72.50 87 ASP A N 1
ATOM 720 C CA . ASP A 1 87 ? 16.247 -2.101 4.044 1.00 72.50 87 ASP A CA 1
ATOM 721 C C . ASP A 1 87 ? 16.286 -1.575 2.596 1.00 72.50 87 ASP A C 1
ATOM 723 O O . ASP A 1 87 ? 16.532 -0.392 2.376 1.00 72.50 87 ASP A O 1
ATOM 727 N N . ALA A 1 88 ? 15.936 -2.378 1.587 1.00 61.56 88 ALA A N 1
ATOM 728 C CA . ALA A 1 88 ? 15.728 -1.869 0.231 1.00 61.56 88 ALA A CA 1
ATOM 729 C C . ALA A 1 88 ? 14.598 -0.831 0.141 1.00 61.56 88 ALA A C 1
ATOM 731 O O . ALA A 1 88 ? 14.568 -0.052 -0.812 1.00 61.56 88 ALA A O 1
ATOM 732 N N . ASP A 1 89 ? 13.696 -0.781 1.125 1.00 57.94 89 ASP A N 1
ATOM 733 C CA . ASP A 1 89 ? 12.637 0.229 1.198 1.00 57.94 89 ASP A CA 1
ATOM 734 C C . ASP A 1 89 ? 13.192 1.659 1.404 1.00 57.94 89 ASP A C 1
ATOM 736 O O . ASP A 1 89 ? 12.455 2.629 1.221 1.00 57.94 89 ASP A O 1
ATOM 740 N N . PHE A 1 90 ? 14.496 1.826 1.691 1.00 56.31 90 PHE A N 1
ATOM 741 C CA . PHE A 1 90 ? 15.172 3.132 1.609 1.00 56.31 90 PHE A CA 1
ATOM 742 C C . PHE A 1 90 ? 15.197 3.704 0.182 1.00 56.31 90 PHE A C 1
ATOM 744 O O . PHE A 1 90 ? 15.351 4.914 0.004 1.00 56.31 90 PHE A O 1
ATOM 751 N N . TYR A 1 91 ? 15.006 2.863 -0.835 1.00 74.94 91 TYR A N 1
ATOM 752 C CA . TYR A 1 91 ? 14.829 3.287 -2.216 1.00 74.94 91 TYR A CA 1
ATOM 753 C C . TYR A 1 91 ? 13.331 3.396 -2.529 1.00 74.94 91 TYR A C 1
ATOM 755 O O . TYR A 1 91 ? 12.646 2.393 -2.733 1.00 74.94 91 TYR A O 1
ATOM 763 N N . GLU A 1 92 ? 12.828 4.629 -2.624 1.00 80.94 92 GLU A N 1
ATOM 764 C CA . GLU A 1 92 ? 11.407 4.953 -2.858 1.00 80.94 92 GLU A CA 1
ATOM 765 C C . GLU A 1 92 ? 10.769 4.137 -4.000 1.00 80.94 92 GLU A C 1
ATOM 767 O O . GLU A 1 92 ? 9.632 3.675 -3.898 1.00 80.94 92 GLU A O 1
ATOM 772 N N . ASN A 1 93 ? 11.518 3.896 -5.079 1.00 85.81 93 ASN A N 1
ATOM 773 C CA . ASN A 1 93 ? 11.036 3.130 -6.226 1.00 85.81 93 ASN A CA 1
ATOM 774 C C . ASN A 1 93 ? 10.804 1.642 -5.913 1.00 85.81 93 ASN A C 1
ATOM 776 O O . ASN A 1 93 ? 9.836 1.071 -6.411 1.00 85.81 93 ASN A O 1
ATOM 780 N N . PHE A 1 94 ? 11.631 1.011 -5.074 1.00 84.88 94 PHE A N 1
ATOM 781 C CA . PHE A 1 94 ? 11.405 -0.383 -4.672 1.00 84.88 94 PHE A CA 1
ATOM 782 C C . PHE A 1 94 ? 10.214 -0.522 -3.746 1.00 84.88 94 PHE A C 1
ATOM 784 O O . PHE A 1 94 ? 9.439 -1.461 -3.914 1.00 84.88 94 PHE A O 1
ATOM 791 N N . TYR A 1 95 ? 10.028 0.432 -2.832 1.00 80.19 95 TYR A N 1
ATOM 792 C CA . TYR A 1 95 ? 8.831 0.473 -2.002 1.00 80.19 95 TYR A CA 1
ATOM 793 C C . TYR A 1 95 ? 7.563 0.495 -2.873 1.00 80.19 95 TYR A C 1
ATOM 795 O O . TYR A 1 95 ? 6.630 -0.277 -2.637 1.00 80.19 95 TYR A O 1
ATOM 803 N N . ARG A 1 96 ? 7.548 1.320 -3.931 1.00 82.19 96 ARG A N 1
ATOM 804 C CA . ARG A 1 96 ? 6.431 1.391 -4.889 1.00 82.19 96 ARG A CA 1
ATOM 805 C C . ARG A 1 96 ? 6.232 0.081 -5.660 1.00 82.19 96 ARG A C 1
ATOM 807 O O . ARG A 1 96 ? 5.111 -0.419 -5.682 1.00 82.19 96 ARG A O 1
ATOM 814 N N . ILE A 1 97 ? 7.301 -0.516 -6.198 1.00 86.94 97 ILE A N 1
ATOM 815 C CA . ILE A 1 97 ? 7.250 -1.823 -6.889 1.00 86.94 97 ILE A CA 1
ATOM 816 C C . ILE A 1 97 ? 6.693 -2.912 -5.958 1.00 86.94 97 ILE A C 1
ATOM 818 O O . ILE A 1 97 ? 5.759 -3.628 -6.313 1.00 86.94 97 ILE A O 1
ATOM 822 N N . ARG A 1 98 ? 7.232 -3.024 -4.739 1.00 82.88 98 ARG A N 1
ATOM 823 C CA . ARG A 1 98 ? 6.828 -4.022 -3.736 1.00 82.88 98 ARG A CA 1
ATOM 824 C C . ARG A 1 98 ? 5.366 -3.851 -3.332 1.00 82.88 98 ARG A C 1
ATOM 826 O O . ARG A 1 98 ? 4.655 -4.840 -3.163 1.00 82.88 98 ARG A O 1
ATOM 833 N N . LYS A 1 99 ? 4.910 -2.606 -3.175 1.00 78.94 99 LYS A N 1
ATOM 834 C CA . LYS A 1 99 ? 3.511 -2.289 -2.876 1.00 78.94 99 LYS A CA 1
ATOM 835 C C . LYS A 1 99 ? 2.580 -2.711 -4.015 1.00 78.94 99 LYS A C 1
ATOM 837 O O . LYS A 1 99 ? 1.537 -3.299 -3.736 1.00 78.94 99 LYS A O 1
ATOM 842 N N . GLU A 1 100 ? 2.958 -2.442 -5.261 1.00 84.12 100 GLU A N 1
ATOM 843 C CA . GLU A 1 100 ? 2.165 -2.797 -6.442 1.00 84.12 100 GLU A CA 1
ATOM 844 C C . GLU A 1 100 ? 2.078 -4.317 -6.647 1.00 84.12 100 GLU A C 1
ATOM 846 O O . GLU A 1 100 ? 0.989 -4.843 -6.863 1.00 84.12 100 GLU A O 1
ATOM 851 N N . ILE A 1 101 ? 3.184 -5.053 -6.478 1.00 82.69 101 ILE A N 1
ATOM 852 C CA . ILE A 1 101 ? 3.174 -6.526 -6.545 1.00 82.69 101 ILE A CA 1
ATOM 853 C C . ILE A 1 101 ? 2.191 -7.102 -5.519 1.00 82.69 101 ILE A C 1
ATOM 855 O O . ILE A 1 101 ? 1.316 -7.887 -5.880 1.00 82.69 101 ILE A O 1
ATOM 859 N N . LYS A 1 102 ? 2.256 -6.636 -4.264 1.00 77.69 102 LYS A N 1
ATOM 860 C CA . LYS A 1 102 ? 1.317 -7.058 -3.212 1.00 77.69 102 LYS A CA 1
ATOM 861 C C . LYS A 1 102 ? -0.136 -6.721 -3.548 1.00 77.69 102 LYS A C 1
ATOM 863 O O . LYS A 1 102 ? -1.035 -7.477 -3.195 1.00 77.69 102 LYS A O 1
ATOM 868 N N . TYR A 1 103 ? -0.389 -5.587 -4.203 1.00 70.31 103 TYR A N 1
ATOM 869 C CA . TYR A 1 103 ? -1.737 -5.227 -4.642 1.00 70.31 103 TYR A CA 1
ATOM 870 C C . TYR A 1 103 ? -2.263 -6.221 -5.691 1.00 70.31 103 TYR A C 1
ATOM 872 O O . TYR A 1 103 ? -3.376 -6.731 -5.550 1.00 70.31 103 TYR A O 1
ATOM 880 N N . ARG A 1 104 ? -1.437 -6.557 -6.689 1.00 77.81 104 ARG A N 1
ATOM 881 C CA . ARG A 1 104 ? -1.782 -7.507 -7.758 1.00 77.81 104 ARG A CA 1
ATOM 882 C C . ARG A 1 104 ? -1.986 -8.928 -7.247 1.00 77.81 104 ARG A C 1
ATOM 884 O O . ARG A 1 104 ? -2.871 -9.618 -7.739 1.00 77.81 104 ARG A O 1
ATOM 891 N N . GLU A 1 105 ? -1.203 -9.377 -6.269 1.00 73.81 105 GLU A N 1
ATOM 892 C CA . GLU A 1 105 ? -1.408 -10.681 -5.623 1.00 73.81 105 GLU A CA 1
ATOM 893 C C . GLU A 1 105 ? -2.808 -10.778 -5.008 1.00 73.81 105 GLU A C 1
ATOM 895 O O . GLU A 1 105 ? -3.536 -11.734 -5.274 1.00 73.81 105 GLU A O 1
ATOM 900 N N . VAL A 1 106 ? -3.227 -9.746 -4.271 1.00 60.12 106 VAL A N 1
ATOM 901 C CA . VAL A 1 106 ? -4.565 -9.691 -3.664 1.00 60.12 106 VAL A CA 1
ATOM 902 C C . VAL A 1 106 ? -5.670 -9.662 -4.728 1.00 60.12 106 VAL A C 1
ATOM 904 O O . VAL A 1 106 ? -6.710 -10.297 -4.553 1.00 60.12 106 VAL A O 1
ATOM 907 N N . GLU A 1 107 ? -5.456 -8.961 -5.842 1.00 61.44 107 GLU A N 1
ATOM 908 C CA . GLU A 1 107 ? -6.396 -8.923 -6.971 1.00 61.44 107 GLU A CA 1
ATOM 909 C C . GLU A 1 107 ? -6.515 -10.292 -7.666 1.00 61.44 107 GLU A C 1
ATOM 911 O O . GLU A 1 107 ? -7.627 -10.793 -7.842 1.00 61.44 107 GLU A O 1
ATOM 916 N N . LYS A 1 108 ? -5.391 -10.969 -7.945 1.00 66.50 108 LYS A N 1
ATOM 917 C CA . LYS A 1 108 ? -5.361 -12.338 -8.502 1.00 66.50 108 LYS A CA 1
ATOM 918 C C . LYS A 1 108 ? -6.067 -13.344 -7.581 1.00 66.50 108 LYS A C 1
ATOM 920 O O . LYS A 1 108 ? -6.781 -14.241 -8.044 1.00 66.50 108 LYS A O 1
ATOM 925 N N . GLU A 1 109 ? -5.879 -13.224 -6.270 1.00 57.75 109 GLU A N 1
ATOM 926 C CA . GLU A 1 109 ? -6.561 -14.067 -5.281 1.00 57.75 109 GLU A CA 1
ATOM 927 C C . GLU A 1 109 ? -8.074 -13.819 -5.250 1.00 57.75 109 GLU A C 1
ATOM 929 O O . GLU A 1 109 ? -8.849 -14.770 -5.121 1.00 57.75 109 GLU A O 1
ATOM 934 N N . PHE A 1 110 ? -8.499 -12.568 -5.434 1.00 51.69 110 PHE A N 1
ATOM 935 C CA . PHE A 1 110 ? -9.909 -12.204 -5.533 1.00 51.69 110 PHE A CA 1
ATOM 936 C C . PHE A 1 110 ? -10.561 -12.764 -6.808 1.00 51.69 110 PHE A C 1
ATOM 938 O O . PHE A 1 110 ? -11.614 -13.402 -6.739 1.00 51.69 110 PHE A O 1
ATOM 945 N N . GLU A 1 111 ? -9.921 -12.580 -7.963 1.00 58.91 111 GLU A N 1
ATOM 946 C CA . GLU A 1 111 ? -10.436 -13.012 -9.271 1.00 58.91 111 GLU A CA 1
ATOM 947 C C . GLU A 1 111 ? -10.473 -14.535 -9.436 1.00 58.91 111 GLU A C 1
ATOM 949 O O . GLU A 1 111 ? -11.378 -15.073 -10.074 1.00 58.91 111 GLU A O 1
ATOM 954 N N . SER A 1 112 ? -9.518 -15.251 -8.837 1.00 63.22 112 SER A N 1
ATOM 955 C CA . SER A 1 112 ? -9.443 -16.716 -8.930 1.00 63.22 112 SER A CA 1
ATOM 956 C C . SER A 1 112 ? -10.496 -17.456 -8.098 1.00 63.22 112 SER A C 1
ATOM 958 O O . SER A 1 112 ? -10.507 -18.688 -8.091 1.00 63.22 112 SER A O 1
ATOM 960 N N . GLY A 1 113 ? -11.372 -16.744 -7.379 1.00 53.62 113 GLY A N 1
ATOM 961 C CA . GLY A 1 113 ? -12.415 -17.362 -6.561 1.00 53.62 113 GLY A CA 1
ATOM 962 C C . GLY A 1 113 ? -11.875 -18.179 -5.381 1.00 53.62 113 GLY A C 1
ATOM 963 O O . GLY A 1 113 ? -12.647 -18.867 -4.722 1.00 53.62 113 GLY A O 1
ATOM 964 N N . LYS A 1 114 ? -10.574 -18.077 -5.066 1.00 53.22 114 LYS A N 1
ATOM 965 C CA . LYS A 1 114 ? -9.930 -18.688 -3.884 1.00 53.22 114 LYS A CA 1
ATOM 966 C C . LYS A 1 114 ? -10.336 -18.033 -2.553 1.00 53.22 114 LYS A C 1
ATOM 968 O O . LYS A 1 114 ? -9.808 -18.377 -1.494 1.00 53.22 114 LYS A O 1
ATOM 973 N N . LEU A 1 115 ? -11.299 -17.114 -2.590 1.00 53.31 115 LEU A N 1
ATOM 974 C CA . LEU A 1 115 ? -12.003 -16.552 -1.438 1.00 53.31 115 LEU A CA 1
ATOM 975 C C . LEU A 1 115 ? -12.949 -17.589 -0.806 1.00 53.31 115 LEU A C 1
ATOM 977 O O . LEU A 1 115 ? -14.167 -17.485 -0.912 1.00 53.31 115 LEU A O 1
ATOM 981 N N . ASP A 1 116 ? -12.327 -18.568 -0.152 1.00 54.03 116 ASP A N 1
ATOM 982 C CA . ASP A 1 116 ? -12.868 -19.465 0.887 1.00 54.03 116 ASP A CA 1
ATOM 983 C C . ASP A 1 116 ? -11.698 -19.901 1.814 1.00 54.03 116 ASP A C 1
ATOM 985 O O . ASP A 1 116 ? -11.795 -19.935 3.039 1.00 54.03 116 ASP A O 1
ATOM 989 N N . GLU A 1 117 ? -10.487 -20.067 1.258 1.00 46.31 117 GLU A N 1
ATOM 990 C CA . GLU A 1 117 ? -9.276 -20.432 2.016 1.00 46.31 117 GLU A CA 1
ATOM 991 C C . GLU A 1 117 ? -8.638 -19.242 2.772 1.00 46.31 117 GLU A C 1
ATOM 993 O O . GLU A 1 117 ? -8.045 -19.408 3.844 1.00 46.31 117 GLU A O 1
ATOM 998 N N . SER A 1 118 ? -8.786 -18.016 2.257 1.00 54.38 118 SER A N 1
ATOM 999 C CA . SER A 1 118 ? -8.335 -16.797 2.944 1.00 54.38 118 SER A CA 1
ATOM 1000 C C . SER A 1 118 ? -9.234 -16.436 4.130 1.00 54.38 118 SER A C 1
ATOM 1002 O O . SER A 1 118 ? -8.716 -15.995 5.153 1.00 54.38 118 SER A O 1
ATOM 1004 N N . GLU A 1 119 ? -10.540 -16.728 4.077 1.00 53.38 119 GLU A N 1
ATOM 1005 C CA . GLU A 1 119 ? -11.416 -16.655 5.255 1.00 53.38 119 GLU A CA 1
ATOM 1006 C C . GLU A 1 119 ? -10.943 -17.613 6.355 1.00 53.38 119 GLU A C 1
ATOM 1008 O O . GLU A 1 119 ? -10.916 -17.212 7.520 1.00 53.38 119 GLU A O 1
ATOM 1013 N N . PHE A 1 120 ? -10.461 -18.817 6.013 1.00 45.75 120 PHE A N 1
ATOM 1014 C CA . PHE A 1 120 ? -9.857 -19.733 6.986 1.00 45.75 120 PHE A CA 1
ATOM 1015 C C . PHE A 1 120 ? -8.545 -19.183 7.571 1.00 45.75 120 PHE A C 1
ATOM 1017 O O . PHE A 1 120 ? -8.395 -19.147 8.795 1.00 45.75 120 PHE A O 1
ATOM 1024 N N . ARG A 1 121 ? -7.616 -18.679 6.745 1.00 54.28 121 ARG A N 1
ATOM 1025 C CA . ARG A 1 121 ? -6.355 -18.084 7.242 1.00 54.28 121 ARG A CA 1
ATOM 1026 C C . ARG A 1 121 ? -6.597 -16.852 8.118 1.00 54.28 121 ARG A C 1
ATOM 1028 O O . ARG A 1 121 ? -6.017 -16.752 9.197 1.00 54.28 121 ARG A O 1
ATOM 1035 N N . TYR A 1 122 ? -7.498 -15.960 7.712 1.00 61.44 122 TYR A N 1
ATOM 1036 C CA . TYR A 1 122 ? -7.880 -14.787 8.499 1.00 61.44 122 TYR A CA 1
ATOM 1037 C C . TYR A 1 122 ? -8.674 -15.155 9.755 1.00 61.44 122 TYR A C 1
ATOM 1039 O O . TYR A 1 122 ? -8.521 -14.501 10.784 1.00 61.44 122 TYR A O 1
ATOM 1047 N N . SER A 1 123 ? -9.469 -16.231 9.719 1.00 53.91 123 SER A N 1
ATOM 1048 C CA . SER A 1 123 ? -10.176 -16.723 10.906 1.00 53.91 123 SER A CA 1
ATOM 1049 C C . SER A 1 123 ? -9.231 -17.205 12.006 1.00 53.91 123 SER A C 1
ATOM 1051 O O . SER A 1 123 ? -9.637 -17.196 13.164 1.00 53.91 123 SER A O 1
ATOM 1053 N N . GLN A 1 124 ? -7.991 -17.590 11.681 1.00 58.41 124 GLN A N 1
ATOM 1054 C CA . GLN A 1 124 ? -6.980 -18.041 12.647 1.00 58.41 124 GLN A CA 1
ATOM 1055 C C . GLN A 1 124 ? -6.047 -16.913 13.128 1.00 58.41 124 GLN A C 1
ATOM 1057 O O . GLN A 1 124 ? -5.351 -17.081 14.132 1.00 58.41 124 GLN A O 1
ATOM 1062 N N . ASP A 1 125 ? -6.030 -15.757 12.458 1.00 80.50 125 ASP A N 1
ATOM 1063 C CA . ASP A 1 125 ? -5.204 -14.620 12.864 1.00 80.50 125 ASP A CA 1
ATOM 1064 C C . ASP A 1 125 ? -5.791 -13.939 14.115 1.00 80.50 125 ASP A C 1
ATOM 1066 O O . ASP A 1 125 ? -6.942 -13.495 14.143 1.00 80.50 125 ASP A O 1
ATOM 1070 N N . ARG A 1 126 ? -4.984 -13.846 15.179 1.00 85.31 126 ARG A N 1
ATOM 1071 C CA . ARG A 1 126 ? -5.415 -13.311 16.482 1.00 85.31 126 ARG A CA 1
ATOM 1072 C C . ARG A 1 126 ? -5.827 -11.841 16.421 1.00 85.31 126 ARG A C 1
ATOM 1074 O O . ARG A 1 126 ? -6.740 -11.439 17.148 1.00 85.31 126 ARG A O 1
ATOM 1081 N N . ASN A 1 127 ? -5.180 -11.037 15.582 1.00 87.75 127 ASN A N 1
ATOM 1082 C CA . ASN A 1 127 ? -5.490 -9.617 15.469 1.00 87.75 127 ASN A CA 1
ATOM 1083 C C . ASN A 1 127 ? -6.774 -9.420 14.670 1.00 87.75 127 ASN A C 1
ATOM 1085 O O . ASN A 1 127 ? -7.624 -8.637 15.088 1.00 87.75 127 ASN A O 1
ATOM 1089 N N . ILE A 1 128 ? -6.992 -10.208 13.615 1.00 88.81 128 ILE A N 1
ATOM 1090 C CA . ILE A 1 128 ? -8.275 -10.213 12.898 1.00 88.81 128 ILE A CA 1
ATOM 1091 C C . ILE A 1 128 ? -9.411 -10.665 13.816 1.00 88.81 128 ILE A C 1
ATOM 1093 O O . ILE A 1 128 ? -10.443 -10.000 13.873 1.00 88.81 128 ILE A O 1
ATOM 1097 N N . GLN A 1 129 ? -9.226 -11.733 14.598 1.00 89.25 129 GLN A N 1
ATOM 1098 C CA . GLN A 1 129 ? -10.222 -12.146 15.592 1.00 89.25 129 GLN A CA 1
ATOM 1099 C C . GLN A 1 129 ? -10.509 -11.042 16.618 1.00 89.25 129 GLN A C 1
ATOM 1101 O O . GLN A 1 129 ? -11.655 -10.862 17.026 1.00 89.25 129 GLN A O 1
ATOM 1106 N N . THR A 1 130 ? -9.485 -10.299 17.038 1.00 91.94 130 THR A N 1
ATOM 1107 C CA . THR A 1 130 ? -9.647 -9.173 17.965 1.00 91.94 130 THR A CA 1
ATOM 1108 C C . THR A 1 130 ? -10.465 -8.058 17.324 1.00 91.94 130 THR A C 1
ATOM 1110 O O . THR A 1 130 ? -11.432 -7.597 17.924 1.00 91.94 130 THR A O 1
ATOM 1113 N N . VAL A 1 131 ? -10.146 -7.676 16.088 1.00 93.88 131 VAL A N 1
ATOM 1114 C CA . VAL A 1 131 ? -10.893 -6.662 15.333 1.00 93.88 131 VAL A CA 1
ATOM 1115 C C . VAL A 1 131 ? -12.340 -7.092 15.089 1.00 93.88 131 VAL A C 1
ATOM 1117 O O . VAL A 1 131 ? -13.247 -6.303 15.346 1.00 93.88 131 VAL A O 1
ATOM 1120 N N . ARG A 1 132 ? -12.579 -8.355 14.710 1.00 93.31 132 ARG A N 1
ATOM 1121 C CA . ARG A 1 132 ? -13.930 -8.934 14.624 1.00 93.31 132 ARG A CA 1
ATOM 1122 C C . ARG A 1 132 ? -14.680 -8.776 15.941 1.00 93.31 132 ARG A C 1
ATOM 1124 O O . ARG A 1 132 ? -15.788 -8.267 15.955 1.00 93.31 132 ARG A O 1
ATOM 1131 N N . ARG A 1 133 ? -14.077 -9.136 17.078 1.00 92.31 133 ARG A N 1
ATOM 1132 C CA . ARG A 1 133 ? -14.729 -8.969 18.393 1.00 92.31 133 ARG A CA 1
ATOM 1133 C C . ARG A 1 133 ? -15.021 -7.508 18.736 1.00 92.31 133 ARG A C 1
ATOM 1135 O O . ARG A 1 133 ? -15.998 -7.247 19.429 1.00 92.31 133 ARG A O 1
ATOM 1142 N N . LEU A 1 134 ? -14.181 -6.575 18.290 1.00 91.12 134 LEU A N 1
ATOM 1143 C CA . LEU A 1 134 ? -14.374 -5.146 18.531 1.00 91.12 134 LEU A CA 1
ATOM 1144 C C . LEU A 1 134 ? -15.507 -4.556 17.678 1.00 91.12 134 LEU A C 1
ATOM 1146 O O . LEU A 1 134 ? -16.207 -3.666 18.160 1.00 91.12 134 LEU A O 1
ATOM 1150 N N . PHE A 1 135 ? -15.679 -5.022 16.437 1.00 92.81 135 PHE A N 1
ATOM 1151 C CA . PHE A 1 135 ? -16.550 -4.371 15.448 1.00 92.81 135 PHE A CA 1
ATOM 1152 C C . PHE A 1 135 ? -17.689 -5.242 14.906 1.00 92.81 135 PHE A C 1
ATOM 1154 O O . PHE A 1 135 ? -18.481 -4.744 14.106 1.00 92.81 135 PHE A O 1
ATOM 1161 N N . SER A 1 136 ? -17.808 -6.501 15.333 1.00 91.56 136 SER A N 1
ATOM 1162 C CA . SER A 1 136 ? -18.850 -7.411 14.848 1.00 91.56 136 SER A CA 1
ATOM 1163 C C . SER A 1 136 ? -20.244 -6.825 15.080 1.00 91.56 136 SER A C 1
ATOM 1165 O O . SER A 1 136 ? -20.557 -6.300 16.156 1.00 91.56 136 SER A O 1
ATOM 1167 N N . GLY A 1 137 ? -21.065 -6.846 14.028 1.00 89.75 137 GLY A N 1
ATOM 1168 C CA . GLY A 1 137 ? -22.413 -6.273 14.037 1.00 89.75 137 GLY A CA 1
ATOM 1169 C C . GLY A 1 137 ? -22.468 -4.740 14.142 1.00 89.75 137 GLY A C 1
ATOM 1170 O O . GLY A 1 137 ? -23.532 -4.187 14.425 1.00 89.75 137 GLY A O 1
ATOM 1171 N N . LYS A 1 138 ? -21.343 -4.040 13.947 1.00 95.00 138 LYS A N 1
ATOM 1172 C CA . LYS A 1 138 ? -21.253 -2.572 13.910 1.00 95.00 138 LYS A CA 1
ATOM 1173 C C . LYS A 1 138 ? -20.882 -2.069 12.517 1.00 95.00 138 LYS A C 1
ATOM 1175 O O . LYS A 1 138 ? -20.615 -2.846 11.602 1.00 95.00 138 LYS A O 1
ATOM 1180 N N . LYS A 1 139 ? -20.885 -0.746 12.356 1.00 96.81 139 LYS A N 1
ATOM 1181 C CA . LYS A 1 139 ? -20.453 -0.059 11.138 1.00 96.81 139 LYS A CA 1
ATOM 1182 C C . LYS A 1 139 ? -19.083 0.569 11.343 1.00 96.81 139 LYS A C 1
ATOM 1184 O O . LYS A 1 139 ? -18.854 1.277 12.326 1.00 96.81 139 LYS A O 1
ATOM 1189 N N . LEU A 1 140 ? -18.197 0.376 10.380 1.00 95.62 140 LEU A N 1
ATOM 1190 C CA . LEU A 1 140 ? -16.872 0.977 10.353 1.00 95.62 140 LEU A CA 1
ATOM 1191 C C . LEU A 1 140 ? -16.778 1.918 9.151 1.00 95.62 140 LEU A C 1
ATOM 1193 O O . LEU A 1 140 ? -17.121 1.553 8.026 1.00 95.62 140 LEU A O 1
ATOM 1197 N N . VAL A 1 141 ? -16.349 3.156 9.386 1.00 95.12 141 VAL A N 1
ATOM 1198 C CA . VAL A 1 141 ? -16.232 4.158 8.319 1.00 95.12 141 VAL A CA 1
ATOM 1199 C C . VAL A 1 141 ? -14.808 4.151 7.792 1.00 95.12 141 VAL A C 1
ATOM 1201 O O . VAL A 1 141 ? -13.888 4.417 8.555 1.00 95.12 141 VAL A O 1
ATOM 1204 N N . VAL A 1 142 ? -14.619 3.889 6.501 1.00 93.25 142 VAL A N 1
ATOM 1205 C CA . VAL A 1 142 ? -13.297 3.933 5.852 1.00 93.25 142 VAL A CA 1
ATOM 1206 C C . VAL A 1 142 ? -13.185 5.210 5.035 1.00 93.25 142 VAL A C 1
ATOM 1208 O O . VAL A 1 142 ? -14.096 5.535 4.280 1.00 93.25 142 VAL A O 1
ATOM 1211 N N . ILE A 1 143 ? -12.085 5.938 5.193 1.00 90.31 143 ILE A N 1
ATOM 1212 C CA . ILE A 1 143 ? -11.866 7.259 4.605 1.00 90.31 143 ILE A CA 1
ATOM 1213 C C . ILE A 1 143 ? -10.624 7.223 3.722 1.00 90.31 143 ILE A C 1
ATOM 1215 O O . ILE A 1 143 ? -9.534 6.879 4.187 1.00 90.31 143 ILE A O 1
ATOM 1219 N N . GLY A 1 144 ? -10.794 7.644 2.470 1.00 85.19 144 GLY A N 1
ATOM 1220 C CA . GLY A 1 144 ? -9.731 7.711 1.471 1.00 85.19 144 GLY A CA 1
ATOM 1221 C C . GLY A 1 144 ? -9.701 6.502 0.536 1.00 85.19 144 GLY A C 1
ATOM 1222 O O . GLY A 1 144 ? -10.345 5.478 0.769 1.00 85.19 144 GLY A O 1
ATOM 1223 N N . GLY A 1 145 ? -8.953 6.639 -0.558 1.00 80.56 145 GLY A N 1
ATOM 1224 C CA . GLY A 1 145 ? -8.855 5.611 -1.597 1.00 80.56 145 GLY A CA 1
ATOM 1225 C C . GLY A 1 145 ? -10.183 5.301 -2.300 1.00 80.56 145 GLY A C 1
ATOM 1226 O O . GLY A 1 145 ? -11.172 6.007 -2.131 1.00 80.56 145 GLY A O 1
ATOM 1227 N N . ILE A 1 146 ? -10.185 4.227 -3.093 1.00 77.19 146 ILE A N 1
ATOM 1228 C CA . ILE A 1 146 ? -11.340 3.733 -3.863 1.00 77.19 146 ILE A CA 1
ATOM 1229 C C . ILE A 1 146 ? -11.875 2.466 -3.165 1.00 77.19 146 ILE A C 1
ATOM 1231 O O . ILE A 1 146 ? -11.055 1.644 -2.741 1.00 77.19 146 ILE A O 1
ATOM 1235 N N . PRO A 1 147 ? -13.203 2.239 -3.074 1.00 82.94 147 PRO A N 1
ATOM 1236 C CA . PRO A 1 147 ? -13.826 1.130 -2.333 1.00 82.94 147 PRO A CA 1
ATOM 1237 C C . PRO A 1 147 ? -13.633 -0.281 -2.932 1.00 82.94 147 PRO A C 1
ATOM 1239 O O . PRO A 1 147 ? -14.504 -1.138 -2.800 1.00 82.94 147 PRO A O 1
ATOM 1242 N N . ARG A 1 148 ? -12.488 -0.575 -3.560 1.00 77.75 148 ARG A N 1
ATOM 1243 C CA . ARG A 1 148 ? -12.195 -1.887 -4.174 1.00 77.75 148 ARG A CA 1
ATOM 1244 C C . ARG A 1 148 ? -12.172 -3.034 -3.157 1.00 77.75 148 ARG A C 1
ATOM 1246 O O . ARG A 1 148 ? -12.541 -4.152 -3.481 1.00 77.75 148 ARG A O 1
ATOM 1253 N N . GLN A 1 149 ? -11.770 -2.743 -1.919 1.00 78.69 149 GLN A N 1
ATOM 1254 C CA . GLN A 1 149 ? -11.595 -3.724 -0.836 1.00 78.69 149 GLN A CA 1
ATOM 1255 C C . GLN A 1 149 ? -12.792 -3.783 0.127 1.00 78.69 149 GLN A C 1
ATOM 1257 O O . GLN A 1 149 ? -12.729 -4.464 1.150 1.00 78.69 149 GLN A O 1
ATOM 1262 N N . LYS A 1 150 ? -13.889 -3.070 -0.171 1.00 87.06 150 LYS A N 1
ATOM 1263 C CA . LYS A 1 150 ? -15.031 -2.937 0.745 1.00 87.06 150 LYS A CA 1
ATOM 1264 C C . LYS A 1 150 ? -15.585 -4.299 1.179 1.00 87.06 150 LYS A C 1
ATOM 1266 O O . LYS A 1 150 ? -15.674 -4.565 2.372 1.00 87.06 150 LYS A O 1
ATOM 1271 N N . THR A 1 151 ? -15.919 -5.159 0.220 1.00 84.00 151 THR A N 1
ATOM 1272 C CA . THR A 1 151 ? -16.529 -6.473 0.483 1.00 84.00 151 THR A CA 1
ATOM 1273 C C . THR A 1 151 ? -15.593 -7.408 1.246 1.00 84.00 151 THR A C 1
ATOM 1275 O O . THR A 1 151 ? -16.046 -8.211 2.057 1.00 84.00 151 THR A O 1
ATOM 1278 N N . ILE A 1 152 ? -14.282 -7.285 1.025 1.00 84.62 152 ILE A N 1
ATOM 1279 C CA . ILE A 1 152 ? -13.267 -8.038 1.764 1.00 84.62 152 ILE A CA 1
ATOM 1280 C C . ILE A 1 152 ? -13.255 -7.586 3.227 1.00 84.62 152 ILE A C 1
ATOM 1282 O O . ILE A 1 152 ? -13.266 -8.427 4.117 1.00 84.62 152 ILE A O 1
ATOM 1286 N N . PHE A 1 153 ? -13.286 -6.278 3.497 1.00 88.88 153 PHE A N 1
ATOM 1287 C CA . PHE A 1 153 ? -13.317 -5.758 4.869 1.00 88.88 153 PHE A CA 1
ATOM 1288 C C . PHE A 1 153 ? -14.587 -6.187 5.599 1.00 88.88 153 PHE A C 1
ATOM 1290 O O . PHE A 1 153 ? -14.501 -6.600 6.752 1.00 88.88 153 PHE A O 1
ATOM 1297 N N . GLU A 1 154 ? -15.738 -6.147 4.922 1.00 91.44 154 GLU A N 1
ATOM 1298 C CA . GLU A 1 154 ? -17.014 -6.577 5.505 1.00 91.44 154 GLU A CA 1
ATOM 1299 C C . GLU A 1 154 ? -16.955 -8.042 5.959 1.00 91.44 154 GLU A C 1
ATOM 1301 O O . GLU A 1 154 ? -17.315 -8.359 7.091 1.00 91.44 154 GLU A O 1
ATOM 1306 N N . LYS A 1 155 ? -16.400 -8.927 5.123 1.00 87.06 155 LYS A N 1
ATOM 1307 C CA . LYS A 1 155 ? -16.218 -10.352 5.449 1.00 87.06 155 LYS A CA 1
ATOM 1308 C C . LYS A 1 155 ? -15.140 -10.602 6.509 1.00 87.06 155 LYS A C 1
ATOM 1310 O O . LYS A 1 155 ? -15.313 -11.397 7.437 1.00 87.06 155 LYS A O 1
ATOM 1315 N N . VAL A 1 156 ? -13.988 -9.945 6.383 1.00 88.44 156 VAL A N 1
ATOM 1316 C CA . VAL A 1 156 ? -12.837 -10.184 7.266 1.00 88.44 156 VAL A CA 1
ATOM 1317 C C . VAL A 1 156 ? -13.070 -9.598 8.654 1.00 88.44 156 VAL A C 1
ATOM 1319 O O . VAL A 1 156 ? -12.665 -10.219 9.630 1.00 88.44 156 VAL A O 1
ATOM 1322 N N . PHE A 1 157 ? -13.751 -8.463 8.784 1.00 91.69 157 PHE A N 1
ATOM 1323 C CA . PHE A 1 157 ? -14.025 -7.839 10.083 1.00 91.69 157 PHE A CA 1
ATOM 1324 C C . PHE A 1 157 ? -15.434 -8.097 10.617 1.00 91.69 157 PHE A C 1
ATOM 1326 O O . PHE A 1 157 ? -15.706 -7.706 11.750 1.00 91.69 157 PHE A O 1
ATOM 1333 N N . ASP A 1 158 ? -16.276 -8.810 9.862 1.00 91.44 158 ASP A N 1
ATOM 1334 C CA . ASP A 1 158 ? -17.650 -9.156 10.248 1.00 91.44 158 ASP A CA 1
ATOM 1335 C C . ASP A 1 158 ? -18.487 -7.912 10.607 1.00 91.44 158 ASP A C 1
ATOM 1337 O O . ASP A 1 158 ? -19.215 -7.859 11.599 1.00 91.44 158 ASP A O 1
ATOM 1341 N N . CYS A 1 159 ? -18.327 -6.850 9.817 1.00 94.19 159 CYS A N 1
ATOM 1342 C CA . CYS A 1 159 ? -18.929 -5.546 10.074 1.00 94.19 159 CYS A CA 1
ATOM 1343 C C . CYS A 1 159 ? -19.380 -4.876 8.772 1.00 94.19 159 CYS A C 1
ATOM 1345 O O . CYS A 1 159 ? -18.947 -5.244 7.685 1.00 94.19 159 CYS A O 1
ATOM 1347 N N . GLU A 1 160 ? -20.264 -3.884 8.858 1.00 95.88 160 GLU A N 1
ATOM 1348 C CA . GLU A 1 160 ? -20.681 -3.108 7.685 1.00 95.88 160 GLU A CA 1
ATOM 1349 C C . GLU A 1 160 ? -19.660 -1.999 7.400 1.00 95.88 160 GLU A C 1
ATOM 1351 O O . GLU A 1 160 ? -19.286 -1.243 8.302 1.00 95.88 160 GLU A O 1
ATOM 1356 N N . ILE A 1 161 ? -19.245 -1.844 6.139 1.00 95.88 161 ILE A N 1
ATOM 1357 C CA . ILE A 1 161 ? -18.253 -0.833 5.762 1.00 95.88 161 ILE A CA 1
ATOM 1358 C C . ILE A 1 161 ? -18.922 0.359 5.073 1.00 95.88 161 ILE A C 1
ATOM 1360 O O . ILE A 1 161 ? -19.453 0.280 3.959 1.00 95.88 161 ILE A O 1
ATOM 1364 N N . LEU A 1 162 ? -18.819 1.523 5.714 1.00 94.44 162 LEU A N 1
ATOM 1365 C CA . LEU A 1 162 ? -19.207 2.812 5.149 1.00 94.44 162 LEU A CA 1
ATOM 1366 C C . LEU A 1 162 ? -17.979 3.481 4.525 1.00 94.44 162 LEU A C 1
ATOM 1368 O O . LEU A 1 162 ? -17.281 4.257 5.175 1.00 94.44 162 LEU A O 1
ATOM 1372 N N . TRP A 1 163 ? -17.701 3.175 3.258 1.00 92.88 163 TRP A N 1
ATOM 1373 C CA . TRP A 1 163 ? -16.565 3.765 2.549 1.00 92.88 163 TRP A CA 1
ATOM 1374 C C . TRP A 1 163 ? -16.880 5.186 2.070 1.00 92.88 163 TRP A C 1
ATOM 1376 O O . TRP A 1 163 ? -17.911 5.431 1.439 1.00 92.88 163 TRP A O 1
ATOM 1386 N N . LYS A 1 164 ? -15.986 6.125 2.369 1.00 89.50 164 LYS A N 1
ATOM 1387 C CA . LYS A 1 164 ? -16.052 7.530 1.976 1.00 89.50 164 LYS A CA 1
ATOM 1388 C C . LYS A 1 164 ? -14.790 7.893 1.213 1.00 89.50 164 LYS A C 1
ATOM 1390 O O . LYS A 1 164 ? -13.704 8.013 1.778 1.00 89.50 164 LYS A O 1
ATOM 1395 N N . GLU A 1 165 ? -14.958 8.060 -0.089 1.00 84.50 165 GLU A N 1
ATOM 1396 C CA . GLU A 1 165 ? -13.926 8.634 -0.940 1.00 84.50 165 GLU A CA 1
ATOM 1397 C C . GLU A 1 165 ? -13.742 10.100 -0.549 1.00 84.50 165 GLU A C 1
ATOM 1399 O O . GLU A 1 165 ? -14.715 10.831 -0.361 1.00 84.50 165 GLU A O 1
ATOM 1404 N N . THR A 1 166 ? -12.495 10.528 -0.389 1.00 74.81 166 THR A N 1
ATOM 1405 C CA . THR A 1 166 ? -12.182 11.913 -0.035 1.00 74.81 166 THR A CA 1
ATOM 1406 C C . THR A 1 166 ? -11.330 12.544 -1.112 1.00 74.81 166 THR A C 1
ATOM 1408 O O . THR A 1 166 ? -10.334 11.963 -1.539 1.00 74.81 166 THR A O 1
ATOM 1411 N N . SER A 1 167 ? -11.686 13.762 -1.491 1.00 68.38 167 SER A N 1
ATOM 1412 C CA . SER A 1 167 ? -10.880 14.642 -2.331 1.00 68.38 167 SER A CA 1
ATOM 1413 C C . SER A 1 167 ? -10.388 15.832 -1.501 1.00 68.38 167 SER A C 1
ATOM 1415 O O . SER A 1 167 ? -10.790 16.009 -0.353 1.00 68.38 167 SER A O 1
ATOM 1417 N N . HIS A 1 168 ? -9.519 16.676 -2.060 1.00 64.81 168 HIS A N 1
ATOM 1418 C CA . HIS A 1 168 ? -9.033 17.871 -1.354 1.00 64.81 168 HIS A CA 1
ATOM 1419 C C . HIS A 1 168 ? -10.139 18.881 -0.991 1.00 64.81 168 HIS A C 1
ATOM 1421 O O . HIS A 1 168 ? -9.917 19.722 -0.126 1.00 64.81 168 HIS A O 1
ATOM 1427 N N . SER A 1 169 ? -11.315 18.805 -1.620 1.00 66.69 169 SER A N 1
ATOM 1428 C CA . SER A 1 169 ? -12.463 19.679 -1.351 1.00 66.69 169 SER A CA 1
ATOM 1429 C C . SER A 1 169 ? -13.528 19.053 -0.443 1.00 66.69 169 SER A C 1
ATOM 1431 O O . SER A 1 169 ? -14.546 19.695 -0.182 1.00 66.69 169 SER A O 1
ATOM 1433 N N . THR A 1 170 ? -13.328 17.821 0.036 1.00 70.81 170 THR A N 1
ATOM 1434 C CA . THR A 1 170 ? -14.311 17.129 0.878 1.00 70.81 170 THR A CA 1
ATOM 1435 C C . THR A 1 170 ? -14.525 17.884 2.191 1.00 70.81 170 THR A C 1
ATOM 1437 O O . THR A 1 170 ? -13.583 18.206 2.910 1.00 70.81 170 THR A O 1
ATOM 1440 N N . SER A 1 171 ? -15.777 18.189 2.530 1.00 80.25 171 SER A N 1
ATOM 1441 C CA . SER A 1 171 ? -16.082 18.896 3.777 1.00 80.25 171 SER A CA 1
ATOM 1442 C C . SER A 1 171 ? -16.129 17.922 4.952 1.00 80.25 171 SER A C 1
ATOM 1444 O O . SER A 1 171 ? -16.729 16.854 4.855 1.00 80.25 171 SER A O 1
ATOM 1446 N N . LEU A 1 172 ? -15.618 18.324 6.122 1.00 81.38 172 LEU A N 1
ATOM 1447 C CA . LEU A 1 172 ? -15.784 17.540 7.356 1.00 81.38 172 LEU A CA 1
ATOM 1448 C C . LEU A 1 172 ? -17.255 17.310 7.730 1.00 81.38 172 LEU A C 1
ATOM 1450 O O . LEU A 1 172 ? -17.576 16.348 8.428 1.00 81.38 172 LEU A O 1
ATOM 1454 N N . ASN A 1 173 ? -18.162 18.159 7.241 1.00 85.62 173 ASN A N 1
ATOM 1455 C CA . ASN A 1 173 ? -19.592 18.007 7.477 1.00 85.62 173 ASN A CA 1
ATOM 1456 C C . ASN A 1 173 ? -20.172 16.722 6.872 1.00 85.62 173 ASN A C 1
ATOM 1458 O O . ASN A 1 173 ? -21.195 16.239 7.361 1.00 85.62 173 ASN A O 1
ATOM 1462 N N . GLU A 1 174 ? -19.511 16.131 5.875 1.00 86.69 174 GLU A N 1
ATOM 1463 C CA . GLU A 1 174 ? -19.921 14.853 5.284 1.00 86.69 174 GLU A CA 1
ATOM 1464 C C . GLU A 1 174 ? -19.851 13.691 6.288 1.00 86.69 174 GLU A C 1
ATOM 1466 O O . GLU A 1 174 ? -20.588 12.710 6.159 1.00 86.69 174 GLU A O 1
ATOM 1471 N N . PHE A 1 175 ? -19.036 13.820 7.342 1.00 90.19 175 PHE A N 1
ATOM 1472 C CA . PHE A 1 175 ? -18.913 12.811 8.395 1.00 90.19 175 PHE A CA 1
ATOM 1473 C C . PHE A 1 175 ? -19.912 13.000 9.541 1.00 90.19 175 PHE A C 1
ATOM 1475 O O . PHE A 1 175 ? -20.070 12.091 10.352 1.00 90.19 175 PHE A O 1
ATOM 1482 N N . ASN A 1 176 ? -20.644 14.120 9.610 1.00 90.25 176 ASN A N 1
ATOM 1483 C CA . ASN A 1 176 ? -21.555 14.417 10.727 1.00 90.25 176 ASN A CA 1
ATOM 1484 C C . ASN A 1 176 ? -22.637 13.343 10.916 1.00 90.25 176 ASN A C 1
ATOM 1486 O O . ASN A 1 176 ? -22.986 13.009 12.049 1.00 90.25 176 ASN A O 1
ATOM 1490 N N . ALA A 1 177 ? -23.158 12.783 9.821 1.00 92.62 177 ALA A N 1
ATOM 1491 C CA . ALA A 1 177 ? -24.133 11.696 9.888 1.00 92.62 177 ALA A CA 1
ATOM 1492 C C . ALA A 1 177 ? -23.521 10.434 10.519 1.00 92.62 177 ALA A C 1
ATOM 1494 O O . ALA A 1 177 ? -24.127 9.821 11.395 1.00 92.62 177 ALA A O 1
ATOM 1495 N N . ALA A 1 178 ? -22.290 10.086 10.135 1.00 93.81 178 ALA A N 1
ATOM 1496 C CA . ALA A 1 178 ? -21.574 8.946 10.697 1.00 93.81 178 ALA A CA 1
ATOM 1497 C C . ALA A 1 178 ? -21.178 9.175 12.165 1.00 93.81 178 ALA A C 1
ATOM 1499 O O . ALA A 1 178 ? -21.313 8.272 12.988 1.00 93.81 178 ALA A O 1
ATOM 1500 N N . LEU A 1 179 ? -20.769 10.395 12.522 1.00 93.94 179 LEU A N 1
ATOM 1501 C CA . LEU A 1 179 ? -20.451 10.794 13.897 1.00 93.94 179 LEU A CA 1
ATOM 1502 C C . LEU A 1 179 ? -21.665 10.702 14.828 1.00 93.94 179 LEU A C 1
ATOM 1504 O O . LEU A 1 179 ? -21.508 10.328 15.984 1.00 93.94 179 LEU A O 1
ATOM 1508 N N . LYS A 1 180 ? -22.883 10.937 14.332 1.00 94.44 180 LYS A N 1
ATOM 1509 C CA . LYS A 1 180 ? -24.119 10.829 15.129 1.00 94.44 180 LYS A CA 1
ATOM 1510 C C . LYS A 1 180 ? -24.750 9.434 15.132 1.00 94.44 180 LYS A C 1
ATOM 1512 O O . LYS A 1 180 ? -25.590 9.158 15.979 1.00 94.44 180 LYS A O 1
ATOM 1517 N N . ASN A 1 181 ? -24.366 8.556 14.205 1.00 95.12 181 ASN A N 1
ATOM 1518 C CA . ASN A 1 181 ? -24.974 7.232 14.071 1.00 95.12 181 ASN A CA 1
ATOM 1519 C C . ASN A 1 181 ? -24.491 6.266 15.180 1.00 95.12 181 ASN A C 1
ATOM 1521 O O . ASN A 1 181 ? -23.296 5.974 15.210 1.00 95.12 181 ASN A O 1
ATOM 1525 N N . PRO A 1 182 ? -25.360 5.737 16.060 1.00 93.62 182 PRO A N 1
ATOM 1526 C CA . PRO A 1 182 ? -24.954 4.851 17.158 1.00 93.62 182 PRO A CA 1
ATOM 1527 C C . PRO A 1 182 ? -24.395 3.490 16.707 1.00 93.62 182 PRO A C 1
ATOM 1529 O O . PRO A 1 182 ? -23.702 2.831 17.482 1.00 93.62 182 PRO A O 1
ATOM 1532 N N . ASP A 1 183 ? -24.649 3.075 15.465 1.00 95.69 183 ASP A N 1
ATOM 1533 C CA . ASP A 1 183 ? -24.115 1.823 14.920 1.00 95.69 183 ASP A CA 1
ATOM 1534 C C . ASP A 1 183 ? -22.672 1.971 14.429 1.00 95.69 183 ASP A C 1
ATOM 1536 O O . ASP A 1 183 ? -21.973 0.972 14.277 1.00 95.69 183 ASP A O 1
ATOM 1540 N N . VAL A 1 184 ? -22.205 3.204 14.194 1.00 96.56 184 VAL A N 1
ATOM 1541 C CA . VAL A 1 184 ? -20.816 3.465 13.799 1.00 96.56 184 VAL A CA 1
ATOM 1542 C C . VAL A 1 184 ? -19.913 3.354 15.018 1.00 96.56 184 VAL A C 1
ATOM 1544 O O . VAL A 1 184 ? -20.013 4.170 15.932 1.00 96.56 184 VAL A O 1
ATOM 1547 N N . CYS A 1 185 ? -19.007 2.380 15.016 1.00 94.69 185 CYS A N 1
ATOM 1548 C CA . CYS A 1 185 ? -18.122 2.116 16.148 1.00 94.69 185 CYS A CA 1
ATOM 1549 C C . CYS A 1 185 ? -16.757 2.798 16.033 1.00 94.69 185 CYS A C 1
ATOM 1551 O O . CYS A 1 185 ? -16.151 3.086 17.059 1.00 94.69 185 CYS A O 1
ATOM 1553 N N . ALA A 1 186 ? -16.259 3.045 14.819 1.00 95.50 186 ALA A N 1
ATOM 1554 C CA . ALA A 1 186 ? -14.938 3.629 14.604 1.00 95.50 186 ALA A CA 1
ATOM 1555 C C . ALA A 1 186 ? -14.775 4.212 13.190 1.00 95.50 186 ALA A C 1
ATOM 1557 O O . ALA A 1 186 ? -15.588 3.970 12.289 1.00 95.50 186 ALA A O 1
ATOM 1558 N N . PHE A 1 187 ? -13.687 4.957 13.009 1.00 94.50 187 PHE A N 1
ATOM 1559 C CA . PHE A 1 187 ? -13.228 5.482 11.725 1.00 94.50 187 PHE A CA 1
ATOM 1560 C C . PHE A 1 187 ? -11.849 4.904 11.377 1.00 94.50 187 PHE A C 1
ATOM 1562 O O . PHE A 1 187 ? -10.979 4.819 12.239 1.00 94.50 187 PHE A O 1
ATOM 1569 N N . LEU A 1 188 ? -11.635 4.540 10.114 1.00 93.75 188 LEU A N 1
ATOM 1570 C CA . LEU A 1 188 ? -10.349 4.162 9.532 1.00 93.75 188 LEU A CA 1
ATOM 1571 C C . LEU A 1 188 ? -9.939 5.213 8.503 1.00 93.75 188 LEU A C 1
ATOM 1573 O O . LEU A 1 188 ? -10.663 5.441 7.535 1.00 93.75 188 LEU A O 1
ATOM 1577 N N . VAL A 1 189 ? -8.773 5.827 8.676 1.00 91.38 189 VAL A N 1
ATOM 1578 C CA . VAL A 1 189 ? -8.227 6.808 7.729 1.00 91.38 189 VAL A CA 1
ATOM 1579 C C . VAL A 1 189 ? -7.026 6.210 7.011 1.00 91.38 189 VAL A C 1
ATOM 1581 O O . VAL A 1 189 ? -5.996 5.959 7.638 1.00 91.38 189 VAL A O 1
ATOM 1584 N N . LEU A 1 190 ? -7.148 6.022 5.695 1.00 86.94 190 LEU A N 1
ATOM 1585 C CA . LEU A 1 190 ? -6.057 5.593 4.821 1.00 86.94 190 LEU A CA 1
ATOM 1586 C C . LEU A 1 190 ? -5.112 6.776 4.588 1.00 86.94 190 LEU A C 1
ATOM 1588 O O . LEU A 1 190 ? -5.314 7.556 3.660 1.00 86.94 190 LEU A O 1
ATOM 1592 N N . ILE A 1 191 ? -4.086 6.931 5.432 1.00 76.44 191 ILE A N 1
ATOM 1593 C CA . ILE A 1 191 ? -3.287 8.170 5.520 1.00 76.44 191 ILE A CA 1
ATOM 1594 C C . ILE A 1 191 ? -2.649 8.532 4.175 1.00 76.44 191 ILE A C 1
ATOM 1596 O O . ILE A 1 191 ? -2.654 9.694 3.787 1.00 76.44 191 ILE A O 1
ATOM 1600 N N . GLN A 1 192 ? -2.154 7.534 3.439 1.00 71.94 192 GLN A N 1
ATOM 1601 C CA . GLN A 1 192 ? -1.533 7.734 2.124 1.00 71.94 192 GLN A CA 1
ATOM 1602 C C . GLN A 1 192 ? -2.523 8.199 1.044 1.00 71.94 192 GLN A C 1
ATOM 1604 O O . GLN A 1 192 ? -2.107 8.667 -0.010 1.00 71.94 192 GLN A O 1
ATOM 1609 N N . LEU A 1 193 ? -3.826 8.035 1.282 1.00 63.16 193 LEU A N 1
ATOM 1610 C CA . LEU A 1 193 ? -4.902 8.257 0.314 1.00 63.16 193 LEU A CA 1
ATOM 1611 C C . LEU A 1 193 ? -5.938 9.275 0.817 1.00 63.16 193 LEU A C 1
ATOM 1613 O O . LEU A 1 193 ? -7.013 9.407 0.231 1.00 63.16 193 LEU A O 1
ATOM 1617 N N . SER A 1 194 ? -5.627 9.978 1.908 1.00 62.38 194 SER A N 1
ATOM 1618 C CA . SER A 1 194 ? -6.474 10.995 2.529 1.00 62.38 194 SER A CA 1
ATOM 1619 C C . SER A 1 194 ? -5.691 12.299 2.654 1.00 62.38 194 SER A C 1
ATOM 1621 O O . SER A 1 194 ? -4.500 12.281 2.962 1.00 62.38 194 SER A O 1
ATOM 1623 N N . SER A 1 195 ? -6.333 13.445 2.430 1.00 62.28 195 SER A N 1
ATOM 1624 C CA . SER A 1 195 ? -5.670 14.731 2.656 1.00 62.28 195 SER A CA 1
ATOM 1625 C C . SER A 1 195 ? -5.397 14.924 4.155 1.00 62.28 195 SER A C 1
ATOM 1627 O O . SER A 1 195 ? -6.270 14.726 5.005 1.00 62.28 195 SER A O 1
ATOM 1629 N N . HIS A 1 196 ? -4.171 15.342 4.491 1.00 57.28 196 HIS A N 1
ATOM 1630 C CA . HIS A 1 196 ? -3.713 15.523 5.877 1.00 57.28 196 HIS A CA 1
ATOM 1631 C C . HIS A 1 196 ? -4.658 16.389 6.728 1.00 57.28 196 HIS A C 1
ATOM 1633 O O . HIS A 1 196 ? -4.839 16.114 7.917 1.00 57.28 196 HIS A O 1
ATOM 1639 N N . MET A 1 197 ? -5.300 17.378 6.097 1.00 51.03 197 MET A N 1
ATOM 1640 C CA . MET A 1 197 ? -6.216 18.344 6.712 1.00 51.03 197 MET A CA 1
ATOM 1641 C C . MET A 1 197 ? -7.430 17.701 7.401 1.00 51.03 197 MET A C 1
ATOM 1643 O O . MET A 1 197 ? -7.889 18.220 8.413 1.00 51.03 197 MET A O 1
ATOM 1647 N N . HIS A 1 198 ? -7.943 16.562 6.921 1.00 63.00 198 HIS A N 1
ATOM 1648 C CA . HIS A 1 198 ? -9.134 15.949 7.529 1.00 63.00 198 HIS A CA 1
ATOM 1649 C C . HIS A 1 198 ? -8.812 15.089 8.752 1.00 63.00 198 HIS A C 1
ATOM 1651 O O . HIS A 1 198 ? -9.655 14.930 9.627 1.00 63.00 198 HIS A O 1
ATOM 1657 N N . SER A 1 199 ? -7.592 14.559 8.852 1.00 67.12 199 SER A N 1
ATOM 1658 C CA . SER A 1 199 ? -7.261 13.526 9.839 1.00 67.12 199 SER A CA 1
ATOM 1659 C C . SER A 1 199 ? -7.206 14.017 11.293 1.00 67.12 199 SER A C 1
ATOM 1661 O O . SER A 1 199 ? -7.528 13.251 12.198 1.00 67.12 199 SER A O 1
ATOM 1663 N N . GLN A 1 200 ? -6.796 15.266 11.548 1.00 77.38 200 GLN A N 1
ATOM 1664 C CA . GLN A 1 200 ? -6.682 15.801 12.914 1.00 77.38 200 GLN A CA 1
ATOM 1665 C C . GLN A 1 200 ? -8.019 16.312 13.447 1.00 77.38 200 GLN A C 1
ATOM 1667 O O . GLN A 1 200 ? -8.434 15.901 14.528 1.00 77.38 200 GLN A O 1
ATOM 1672 N N . GLU A 1 201 ? -8.715 17.163 12.693 1.00 82.31 201 GLU A N 1
ATOM 1673 C CA . GLU A 1 201 ? -9.997 17.714 13.143 1.00 82.31 201 GLU A CA 1
ATOM 1674 C C . GLU A 1 201 ? -11.075 16.624 13.229 1.00 82.31 201 GLU A C 1
ATOM 1676 O O . GLU A 1 201 ? -11.846 16.592 14.189 1.00 82.31 201 GLU A O 1
ATOM 1681 N N . LEU A 1 202 ? -11.085 15.666 12.291 1.00 86.81 202 LEU A N 1
ATOM 1682 C CA . LEU A 1 202 ? -11.981 14.518 12.393 1.00 86.81 202 LEU A CA 1
ATOM 1683 C C . LEU A 1 202 ? -11.659 13.649 13.610 1.00 86.81 202 LEU A C 1
ATOM 1685 O O . LEU A 1 202 ? -12.589 13.169 14.243 1.00 86.81 202 LEU A O 1
ATOM 1689 N N . ASN A 1 203 ? -10.383 13.469 13.968 1.00 88.38 203 ASN A N 1
ATOM 1690 C CA . ASN A 1 203 ? -10.010 12.706 15.162 1.00 88.38 203 ASN A CA 1
ATOM 1691 C C . ASN A 1 203 ? -10.568 13.351 16.437 1.00 88.38 203 ASN A C 1
ATOM 1693 O O . ASN A 1 203 ? -11.103 12.650 17.288 1.00 88.38 203 ASN A O 1
ATOM 1697 N N . ILE A 1 204 ? -10.507 14.683 16.547 1.00 89.31 204 ILE A N 1
ATOM 1698 C CA . ILE A 1 204 ? -11.094 15.413 17.682 1.00 89.31 204 ILE A CA 1
ATOM 1699 C C . ILE A 1 204 ? -12.604 15.147 17.748 1.00 89.31 204 ILE A C 1
ATOM 1701 O O . ILE A 1 204 ? -13.089 14.641 18.758 1.00 89.31 204 ILE A O 1
ATOM 1705 N N . ARG A 1 205 ? -13.331 15.382 16.647 1.00 91.44 205 ARG A N 1
ATOM 1706 C CA . ARG A 1 205 ? -14.792 15.184 16.601 1.00 91.44 205 ARG A CA 1
ATOM 1707 C C . ARG A 1 205 ? -15.209 13.725 16.812 1.00 91.44 205 ARG A C 1
ATOM 1709 O O . ARG A 1 205 ? -16.247 13.459 17.411 1.00 91.44 205 ARG A O 1
ATOM 1716 N N . ALA A 1 206 ? -14.430 12.776 16.299 1.00 91.44 206 ALA A N 1
ATOM 1717 C CA . ALA A 1 206 ? -14.683 11.350 16.464 1.00 91.44 206 ALA A CA 1
ATOM 1718 C C . ALA A 1 206 ? -14.502 10.929 17.929 1.00 91.44 206 ALA A C 1
ATOM 1720 O O . ALA A 1 206 ? -15.387 10.274 18.479 1.00 91.44 206 ALA A O 1
ATOM 1721 N N . ASN A 1 207 ? -13.442 11.400 18.593 1.00 90.00 207 ASN A N 1
ATOM 1722 C CA . ASN A 1 207 ? -13.222 11.153 20.018 1.00 90.00 207 ASN A CA 1
ATOM 1723 C C . ASN A 1 207 ? -14.307 11.793 20.898 1.00 90.00 207 ASN A C 1
ATOM 1725 O O . ASN A 1 207 ? -14.803 11.132 21.807 1.00 90.00 207 ASN A O 1
ATOM 1729 N N . GLU A 1 208 ? -14.740 13.023 20.600 1.00 91.56 208 GLU A N 1
ATOM 1730 C CA . GLU A 1 208 ? -15.883 13.663 21.277 1.00 91.56 208 GLU A CA 1
ATOM 1731 C C . GLU A 1 208 ? -17.178 12.847 21.128 1.00 91.56 208 GLU A C 1
ATOM 1733 O O . GLU A 1 208 ? -17.990 12.783 22.049 1.00 91.56 208 GLU A O 1
ATOM 1738 N N . ALA A 1 209 ? -17.356 12.178 19.985 1.00 91.44 209 ALA A N 1
ATOM 1739 C CA . ALA A 1 209 ? -18.473 11.273 19.725 1.00 91.44 209 ALA A CA 1
ATOM 1740 C C . ALA A 1 209 ? -18.273 9.852 20.297 1.00 91.44 209 ALA A C 1
ATOM 1742 O O . ALA A 1 209 ? -19.109 8.980 20.050 1.00 91.44 209 ALA A O 1
ATOM 1743 N N . GLY A 1 210 ? -17.177 9.596 21.023 1.00 91.94 210 GLY A N 1
ATOM 1744 C CA . GLY A 1 210 ? -16.848 8.285 21.590 1.00 91.94 210 GLY A CA 1
ATOM 1745 C C . GLY A 1 210 ? -16.460 7.228 20.550 1.00 91.94 210 GLY A C 1
ATOM 1746 O O . GLY A 1 210 ? -16.611 6.034 20.804 1.00 91.94 210 GLY A O 1
ATOM 1747 N N . LYS A 1 211 ? -15.998 7.649 19.369 1.00 94.12 211 LYS A N 1
ATOM 1748 C CA . LYS A 1 211 ? -15.672 6.784 18.228 1.00 94.12 211 LYS A CA 1
ATOM 1749 C C . LYS A 1 211 ? -14.186 6.901 17.907 1.00 94.12 211 LYS A C 1
ATOM 1751 O O . LYS A 1 211 ? -13.787 7.918 17.341 1.00 94.12 211 LYS A O 1
ATOM 1756 N N . PRO A 1 212 ? -13.357 5.895 18.230 1.00 93.81 212 PRO A N 1
ATOM 1757 C CA . PRO A 1 212 ? -11.934 5.964 17.935 1.00 93.81 212 PRO A CA 1
ATOM 1758 C C . PRO A 1 212 ? -11.684 6.093 16.430 1.00 93.81 212 PRO A C 1
ATOM 1760 O O . PRO A 1 212 ? -12.395 5.512 15.601 1.00 93.81 212 PRO A O 1
ATOM 1763 N N . LEU A 1 213 ? -10.641 6.846 16.089 1.00 93.56 213 LEU A N 1
ATOM 1764 C CA . LEU A 1 213 ? -10.128 6.970 14.734 1.00 93.56 213 LEU A CA 1
ATOM 1765 C C . LEU A 1 213 ? -8.775 6.267 14.650 1.00 93.56 213 LEU A C 1
ATOM 1767 O O . LEU A 1 213 ? -7.822 6.658 15.321 1.00 93.56 213 LEU A O 1
ATOM 1771 N N . PHE A 1 214 ? -8.686 5.260 13.788 1.00 93.44 214 PHE A N 1
ATOM 1772 C CA . PHE A 1 214 ? -7.448 4.553 13.502 1.00 93.44 214 PHE A CA 1
ATOM 1773 C C . PHE A 1 214 ? -6.850 5.049 12.197 1.00 93.44 214 PHE A C 1
ATOM 1775 O O . PHE A 1 214 ? -7.530 5.228 11.183 1.00 93.44 214 PHE A O 1
ATOM 1782 N N . ARG A 1 215 ? -5.544 5.254 12.229 1.00 91.12 215 ARG A N 1
ATOM 1783 C CA . ARG A 1 215 ? -4.757 5.667 11.078 1.00 91.12 215 ARG A CA 1
ATOM 1784 C C . ARG A 1 215 ? -4.100 4.441 10.477 1.00 91.12 215 ARG A C 1
ATOM 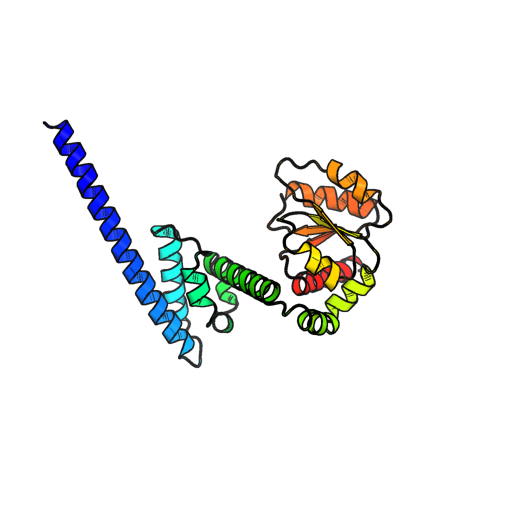1786 O O . ARG A 1 215 ? -3.371 3.750 11.185 1.00 91.12 215 ARG A O 1
ATOM 1793 N N . VAL A 1 216 ? -4.372 4.172 9.207 1.00 89.69 216 VAL A N 1
ATOM 1794 C CA . VAL A 1 216 ? -3.886 2.965 8.540 1.00 89.69 216 VAL A CA 1
ATOM 1795 C C . VAL A 1 216 ? -3.154 3.287 7.245 1.00 89.69 216 VAL A C 1
ATOM 1797 O O . VAL A 1 216 ? -3.500 4.238 6.537 1.00 89.69 216 VAL A O 1
ATOM 1800 N N . HIS A 1 217 ? -2.108 2.523 6.938 1.00 83.75 217 HIS A N 1
ATOM 1801 C CA . HIS A 1 217 ? -1.226 2.801 5.791 1.00 83.75 217 HIS A CA 1
ATOM 1802 C C . HIS A 1 217 ? -1.532 1.937 4.570 1.00 83.75 217 HIS A C 1
ATOM 1804 O O . HIS A 1 217 ? -0.941 2.123 3.508 1.00 83.75 217 HIS A O 1
ATOM 1810 N N . THR A 1 218 ? -2.441 0.979 4.712 1.00 80.69 218 THR A N 1
ATOM 1811 C CA . THR A 1 218 ? -2.692 -0.056 3.715 1.00 80.69 218 THR A CA 1
ATOM 1812 C C . THR A 1 218 ? -4.160 -0.443 3.687 1.00 80.69 218 THR A C 1
ATOM 1814 O O . THR A 1 218 ? -4.902 -0.213 4.637 1.00 80.69 218 THR A O 1
ATOM 1817 N N . THR A 1 219 ? -4.573 -1.036 2.574 1.00 81.94 219 THR A N 1
ATOM 1818 C CA . THR A 1 219 ? -5.886 -1.656 2.398 1.00 81.94 219 THR A CA 1
ATOM 1819 C C . THR A 1 219 ? -5.826 -3.176 2.539 1.00 81.94 219 THR A C 1
ATOM 1821 O O . THR A 1 219 ? -6.824 -3.833 2.295 1.00 81.94 219 THR A O 1
ATOM 1824 N N . ASN A 1 220 ? -4.690 -3.764 2.928 1.00 82.75 220 ASN A N 1
ATOM 1825 C CA . ASN A 1 220 ? -4.625 -5.187 3.260 1.00 82.75 220 ASN A CA 1
ATOM 1826 C C . ASN A 1 220 ? -5.293 -5.435 4.636 1.00 82.75 220 ASN A C 1
ATOM 1828 O O . ASN A 1 220 ? -4.821 -4.872 5.628 1.00 82.75 220 ASN A O 1
ATOM 1832 N N . PRO A 1 221 ? -6.337 -6.284 4.742 1.00 86.69 221 PRO A N 1
ATOM 1833 C CA . PRO A 1 221 ? -7.090 -6.471 5.987 1.00 86.69 221 PRO A CA 1
ATOM 1834 C C . PRO A 1 221 ? -6.253 -6.936 7.187 1.00 86.69 221 PRO A C 1
ATOM 1836 O O . PRO A 1 221 ? -6.485 -6.488 8.307 1.00 86.69 221 PRO A O 1
ATOM 1839 N N . GLN A 1 222 ? -5.263 -7.806 6.976 1.00 84.69 222 GLN A N 1
ATOM 1840 C CA . GLN A 1 222 ? -4.418 -8.312 8.062 1.00 84.69 222 GLN A CA 1
ATOM 1841 C C . GLN A 1 222 ? -3.503 -7.216 8.609 1.00 84.69 222 GLN A C 1
ATOM 1843 O O . GLN A 1 222 ? -3.404 -7.021 9.821 1.00 84.69 222 GLN A O 1
ATOM 1848 N N . ALA A 1 223 ? -2.866 -6.456 7.720 1.00 84.69 223 ALA A N 1
ATOM 1849 C CA . ALA A 1 223 ? -2.029 -5.337 8.126 1.00 84.69 223 ALA A CA 1
ATOM 1850 C C . ALA A 1 223 ? -2.855 -4.222 8.795 1.00 84.69 223 ALA A C 1
ATOM 1852 O O . ALA A 1 223 ? -2.438 -3.695 9.826 1.00 84.69 223 ALA A O 1
ATOM 1853 N N . VAL A 1 224 ? -4.063 -3.945 8.292 1.00 91.19 224 VAL A N 1
ATOM 1854 C CA . VAL A 1 224 ? -5.028 -3.049 8.950 1.00 91.19 224 VAL A CA 1
ATOM 1855 C C . VAL A 1 224 ? -5.379 -3.551 10.350 1.00 91.19 224 VAL A C 1
ATOM 1857 O O . VAL A 1 224 ? -5.363 -2.767 11.297 1.00 91.19 224 VAL A O 1
ATOM 1860 N N . ALA A 1 225 ? -5.641 -4.849 10.524 1.00 93.31 225 ALA A N 1
ATOM 1861 C CA . ALA A 1 225 ? -5.950 -5.406 11.837 1.00 93.31 225 ALA A CA 1
ATOM 1862 C C . ALA A 1 225 ? -4.798 -5.223 12.834 1.00 93.31 225 ALA A C 1
ATOM 1864 O O . ALA A 1 225 ? -5.032 -4.841 13.982 1.00 93.31 225 ALA A O 1
ATOM 1865 N N . ASN A 1 226 ? -3.555 -5.425 12.390 1.00 89.44 226 ASN A N 1
ATOM 1866 C CA . ASN A 1 226 ? -2.364 -5.189 13.207 1.00 89.44 226 ASN A CA 1
ATOM 1867 C C . ASN A 1 226 ? -2.265 -3.723 13.659 1.00 89.44 226 ASN A C 1
ATOM 1869 O O . ASN A 1 226 ? -2.005 -3.452 14.833 1.00 89.44 226 ASN A O 1
ATOM 1873 N N . GLU A 1 227 ? -2.500 -2.776 12.748 1.00 93.69 227 GLU A N 1
ATOM 1874 C CA . GLU A 1 227 ? -2.458 -1.341 13.048 1.00 93.69 227 GLU A CA 1
ATOM 1875 C C . GLU A 1 227 ? -3.580 -0.908 14.000 1.00 93.69 227 GLU A C 1
ATOM 1877 O O . GLU A 1 227 ? -3.331 -0.095 14.895 1.00 93.69 227 GLU A O 1
ATOM 1882 N N . ILE A 1 228 ? -4.786 -1.467 13.848 1.00 94.88 228 ILE A N 1
ATOM 1883 C CA . ILE A 1 228 ? -5.923 -1.218 14.745 1.00 94.88 228 ILE A CA 1
ATOM 1884 C C . ILE A 1 228 ? -5.609 -1.731 16.148 1.00 94.88 228 ILE A C 1
ATOM 1886 O O . ILE A 1 228 ? -5.737 -0.979 17.110 1.00 94.88 228 ILE A O 1
ATOM 1890 N N . VAL A 1 229 ? -5.175 -2.990 16.281 1.00 94.44 229 VAL A N 1
ATOM 1891 C CA . VAL A 1 229 ? -4.883 -3.595 17.591 1.00 94.44 229 VAL A CA 1
ATOM 1892 C C . VAL A 1 229 ? -3.767 -2.836 18.308 1.00 94.44 229 VAL A C 1
ATOM 1894 O O . VAL A 1 229 ? -3.893 -2.563 19.502 1.00 94.44 229 VAL A O 1
ATOM 1897 N N . LYS A 1 230 ? -2.716 -2.436 17.582 1.00 92.62 230 LYS A N 1
ATOM 1898 C CA . LYS A 1 230 ? -1.621 -1.628 18.128 1.00 92.62 230 LYS A CA 1
ATOM 1899 C C . LYS A 1 230 ? -2.123 -0.291 18.686 1.00 92.62 230 LYS A C 1
ATOM 1901 O O . LYS A 1 230 ? -1.908 -0.004 19.859 1.00 92.62 230 LYS A O 1
ATOM 1906 N N . GLN A 1 231 ? -2.839 0.489 17.876 1.00 93.06 231 GLN A N 1
ATOM 1907 C CA . GLN A 1 231 ? -3.377 1.792 18.292 1.00 93.06 231 GLN A CA 1
ATOM 1908 C C . GLN A 1 231 ? -4.409 1.662 19.418 1.00 93.06 231 GLN A C 1
ATOM 1910 O O . GLN A 1 231 ? -4.457 2.489 20.327 1.00 93.06 231 GLN A O 1
ATOM 1915 N N . TYR A 1 232 ? -5.223 0.606 19.393 1.00 90.12 232 TYR A N 1
ATOM 1916 C CA . TYR A 1 232 ? -6.200 0.344 20.442 1.00 90.12 232 TYR A CA 1
ATOM 1917 C C . TYR A 1 232 ? -5.527 0.068 21.790 1.00 90.12 232 TYR A C 1
ATOM 1919 O O . TYR A 1 232 ? -5.973 0.588 22.814 1.00 90.12 232 TYR A O 1
ATOM 1927 N N . ALA A 1 233 ? -4.439 -0.707 21.794 1.00 86.12 233 ALA A N 1
ATOM 1928 C CA . ALA A 1 233 ? -3.649 -0.960 22.994 1.00 86.12 233 ALA A CA 1
ATOM 1929 C C . ALA A 1 233 ? -3.009 0.327 23.542 1.00 86.12 233 ALA A C 1
ATOM 1931 O O . ALA A 1 233 ? -3.065 0.560 24.745 1.00 86.12 233 ALA A O 1
ATOM 1932 N N . GLU A 1 234 ? -2.474 1.181 22.667 1.00 84.25 234 GLU A N 1
ATOM 1933 C CA . GLU A 1 234 ? -1.877 2.474 23.037 1.00 84.25 234 GLU A CA 1
ATOM 1934 C C . GLU A 1 234 ? -2.911 3.460 23.608 1.00 84.25 234 GLU A C 1
ATOM 1936 O O . GLU A 1 234 ? -2.601 4.209 24.525 1.00 84.25 234 GLU A O 1
ATOM 1941 N N . SER A 1 235 ? -4.155 3.431 23.119 1.00 75.44 235 SER A N 1
ATOM 1942 C CA . SER A 1 235 ? -5.232 4.327 23.576 1.00 75.44 235 SER A CA 1
ATOM 1943 C C . SER A 1 235 ? -5.836 3.982 24.947 1.00 75.44 235 SER A C 1
ATOM 1945 O O . SER A 1 235 ? -6.650 4.744 25.465 1.00 75.44 235 SER A O 1
ATOM 1947 N N . ARG A 1 236 ? -5.493 2.815 2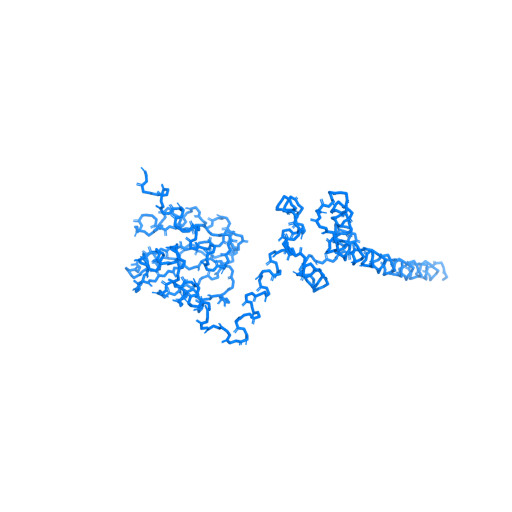5.511 1.00 59.16 236 ARG A N 1
ATOM 1948 C CA . ARG A 1 236 ? -6.014 2.309 26.795 1.00 59.16 236 ARG A CA 1
ATOM 1949 C C . ARG A 1 236 ? -5.037 2.461 27.968 1.00 59.16 236 ARG A C 1
ATOM 1951 O O . ARG A 1 236 ? -5.381 2.037 29.073 1.00 59.16 236 ARG A O 1
ATOM 1958 N N . VAL A 1 237 ? -3.848 3.010 27.722 1.00 45.19 237 VAL A N 1
ATOM 1959 C CA . VAL A 1 237 ? -2.836 3.357 28.736 1.00 45.19 237 VAL A CA 1
ATOM 1960 C C . VAL A 1 237 ? -3.027 4.809 29.151 1.00 45.19 237 VAL A C 1
ATOM 1962 O O . VAL A 1 237 ? -2.952 5.069 30.371 1.00 45.19 237 VAL A O 1
#

Secondary structure (DSSP, 8-state):
-HHHHHHHHHHHHHHHHHHHHHHHHHHHHHHHHHHHHHHHH-SS--HHHHHHHHHHHHHHHHHH---TTSHHHHHHHGGGGGGS-GGGGGSHHHHHHHHHHHHHHHHHHHHTT-TTHHHHHHHH-HHHHHHHHHHTTSEEEEESS-GGGHHHHHHHHTSEEEEE---TT--GGGGHHHHH-TTEEEEEEEGGGS-HHHHHHHHHHHHHTT--EEEES-S-HHHHHHHHHHHHHHTT-

pLDDT: mean 83.17, std 12.37, range [45.19, 97.31]